Protein AF-A0A6B0V6X8-F1 (afdb_monomer)

Foldseek 3Di:
DVVVVVVVVVVVVVLVQPPPVSVVVVVVVVVVLVVVLVVLVVVLVCLVVVLVVLLVVVVVVDPDCPPLVVLLVVLLVVLVVLLCCCQVPVLLVLLCVQQVDDSVLLCVLLVVLLVVCLSSLDLSNSLVSLLVSLVVPPLFDSVLSVSLSVVLVQQAQPLLLSSLLSLLVSQCVSVVHDDDPVNSVLSNVLSVVLRRVLRDDVVSSLVSSVVSCVVSVHDPPVSVSSVNSCSVSSSSSSSSSSSVSSSVSSNVSSVCVVPPPPPPPVVDPPPDPDDPDDPPVSDDDPDDDDPPDDDDDDD

Secondary structure (DSSP, 8-state):
-HHHHHHHHHHHHHHHHSGGGGHHHHHHHHHHHHHHHHHHHHHHHHHHHHHHHHHHHHHTT-S-HHHHHHHHHHHHHHHHHHHHHIIIIIHHHHHHHHH-S-HHHHHHHHHHHHHHHHHHT-HHHHHHHHHHHHHT-TTS-HHHHHHHHHHHHHH--HHHHHHHHHHHHHHHHHTTPPP-HHHHHHHHHHHHHHHHH-TT-TTHHHHHHHHHHHHTT---TTHHHHHHHHHHHHHHHHHHHHHHHHHHHHHHHHHTTTS-------S--PPPTT----GGGG-PPPPPPPP---PPP--

Organism: Ixodes ricinus (NCBI:txid34613)

Radius of gyration: 24.3 Å; Cα contacts (8 Å, |Δi|>4): 248; chains: 1; bounding box: 66×51×78 Å

Structure (mmCIF, N/CA/C/O backbone):
data_AF-A0A6B0V6X8-F1
#
_entry.id   AF-A0A6B0V6X8-F1
#
loop_
_atom_site.group_PDB
_atom_site.id
_atom_site.type_symbol
_atom_site.label_atom_id
_atom_site.label_alt_id
_atom_site.label_comp_id
_atom_site.label_asym_id
_atom_site.label_entity_id
_atom_site.label_seq_id
_atom_site.pdbx_PDB_ins_code
_atom_site.Cartn_x
_atom_site.Cartn_y
_atom_site.Cartn_z
_atom_site.occupancy
_atom_site.B_iso_or_equiv
_atom_site.auth_seq_id
_atom_site.auth_comp_id
_atom_site.auth_asym_id
_atom_site.auth_atom_id
_atom_site.pdbx_PDB_model_num
ATOM 1 N N . MET A 1 1 ? 8.597 5.816 13.913 1.00 55.25 1 MET A N 1
ATOM 2 C CA . MET A 1 1 ? 7.122 5.921 13.991 1.00 55.25 1 MET A CA 1
ATOM 3 C C . MET A 1 1 ? 6.500 4.954 14.989 1.00 55.25 1 MET A C 1
ATOM 5 O O . MET A 1 1 ? 5.693 5.411 15.784 1.00 55.25 1 MET A O 1
ATOM 9 N N . LEU A 1 2 ? 6.897 3.673 15.030 1.00 60.38 2 LEU A N 1
ATOM 10 C CA . LEU A 1 2 ? 6.311 2.692 15.962 1.00 60.38 2 LEU A CA 1
ATOM 11 C C . LEU A 1 2 ? 6.359 3.132 17.439 1.00 60.38 2 LEU A C 1
ATOM 13 O O . LEU A 1 2 ? 5.355 3.025 18.126 1.00 60.38 2 LEU A O 1
ATOM 17 N N . GLY A 1 3 ? 7.479 3.708 17.895 1.00 70.94 3 GLY A N 1
ATOM 18 C CA . GLY A 1 3 ? 7.595 4.248 19.258 1.00 70.94 3 GLY A CA 1
ATOM 19 C C . GLY A 1 3 ? 6.663 5.431 19.553 1.00 70.94 3 GLY A C 1
ATOM 20 O 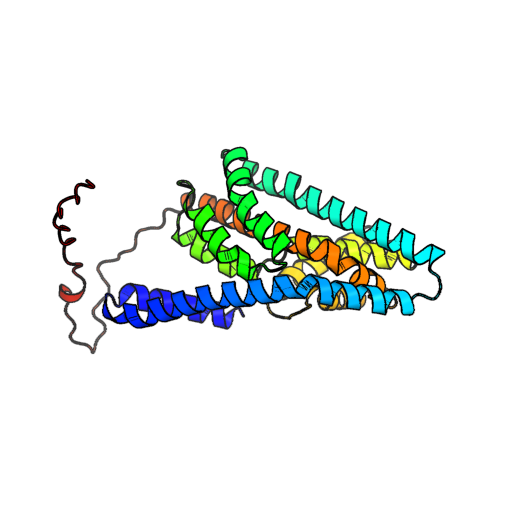O . GLY A 1 3 ? 6.184 5.577 20.669 1.00 70.94 3 GLY A O 1
ATOM 21 N N . ILE A 1 4 ? 6.368 6.260 18.547 1.00 75.81 4 ILE A N 1
ATOM 22 C CA . ILE A 1 4 ? 5.411 7.366 18.690 1.00 75.81 4 ILE A CA 1
ATOM 23 C C . ILE A 1 4 ? 3.997 6.788 18.784 1.00 75.81 4 ILE A C 1
ATOM 25 O O . ILE A 1 4 ? 3.250 7.174 19.669 1.00 75.81 4 ILE A O 1
ATOM 29 N N . LEU A 1 5 ? 3.666 5.812 17.933 1.00 71.50 5 LEU A N 1
ATOM 30 C CA . LEU A 1 5 ? 2.391 5.091 17.962 1.00 71.50 5 LEU A CA 1
ATOM 31 C C . LEU A 1 5 ? 2.114 4.442 19.321 1.00 71.50 5 LEU A C 1
ATOM 33 O O . LEU A 1 5 ? 1.036 4.636 19.873 1.00 71.50 5 LEU A O 1
ATOM 37 N N . SER A 1 6 ? 3.070 3.691 19.872 1.00 71.38 6 SER A N 1
ATOM 38 C CA . SER A 1 6 ? 2.882 3.024 21.163 1.00 71.38 6 SER A CA 1
ATOM 39 C C . SER A 1 6 ? 2.696 4.024 22.303 1.00 71.38 6 SER A C 1
ATOM 41 O O . SER A 1 6 ? 1.808 3.835 23.133 1.00 71.38 6 SER A O 1
ATOM 43 N N . VAL A 1 7 ? 3.443 5.132 22.303 1.00 84.88 7 VAL A N 1
ATOM 44 C CA . VAL A 1 7 ? 3.231 6.229 23.260 1.00 84.88 7 VAL A CA 1
ATOM 45 C C . VAL A 1 7 ? 1.869 6.901 23.053 1.00 84.88 7 VAL A C 1
ATOM 47 O O . VAL A 1 7 ? 1.174 7.161 24.029 1.00 84.88 7 VAL A O 1
ATOM 50 N N . SER A 1 8 ? 1.436 7.141 21.813 1.00 82.00 8 SER A N 1
ATOM 51 C CA . SER A 1 8 ? 0.123 7.730 21.516 1.00 82.00 8 SER A CA 1
ATOM 52 C C . SER A 1 8 ? -1.036 6.843 21.969 1.00 82.00 8 SER A C 1
ATOM 54 O O . SER A 1 8 ? -2.010 7.365 22.505 1.00 82.00 8 SER A O 1
ATOM 56 N N . ILE A 1 9 ? -0.932 5.520 21.807 1.00 80.69 9 ILE A N 1
ATOM 57 C CA . ILE A 1 9 ? -1.935 4.566 22.305 1.00 80.69 9 ILE A CA 1
ATOM 58 C C . ILE A 1 9 ? -1.967 4.584 23.835 1.00 80.69 9 ILE A C 1
ATOM 60 O O . ILE A 1 9 ? -3.047 4.652 24.415 1.00 80.69 9 ILE A O 1
ATOM 64 N N . LEU A 1 10 ? -0.799 4.582 24.489 1.00 86.88 10 LEU A N 1
ATOM 65 C CA . LEU A 1 10 ? -0.700 4.647 25.948 1.00 86.88 10 LEU A CA 1
ATOM 66 C C . LEU A 1 10 ? -1.323 5.941 26.493 1.00 86.88 10 LEU A C 1
ATOM 68 O O . LEU A 1 10 ? -2.151 5.897 27.397 1.00 86.88 10 LEU A O 1
ATOM 72 N N . ILE A 1 11 ? -0.968 7.089 25.910 1.00 87.56 11 ILE A N 1
ATOM 73 C CA . ILE A 1 11 ? -1.515 8.397 26.289 1.00 87.56 11 ILE A CA 1
ATOM 74 C C . ILE A 1 11 ? -3.023 8.444 26.028 1.00 87.56 11 ILE A C 1
ATOM 76 O O . ILE A 1 11 ? -3.771 8.896 26.889 1.00 87.56 11 ILE A O 1
ATOM 80 N N . GLY A 1 12 ? -3.484 7.949 24.876 1.00 84.25 12 GLY A N 1
ATOM 81 C CA . GLY A 1 12 ? -4.908 7.876 24.549 1.00 84.25 12 GLY A CA 1
ATOM 82 C C . GLY A 1 12 ? -5.695 7.026 25.549 1.00 84.25 12 GLY A C 1
ATOM 83 O O . GLY A 1 12 ? -6.758 7.445 26.000 1.00 84.25 12 GLY A O 1
ATOM 84 N N . ALA A 1 13 ? -5.145 5.878 25.957 1.00 84.06 13 ALA A N 1
ATOM 85 C CA . ALA A 1 13 ? -5.736 5.025 26.982 1.00 84.06 13 ALA A CA 1
ATOM 86 C C . ALA A 1 13 ? -5.804 5.741 28.339 1.00 84.06 13 ALA A C 1
ATOM 88 O O . ALA A 1 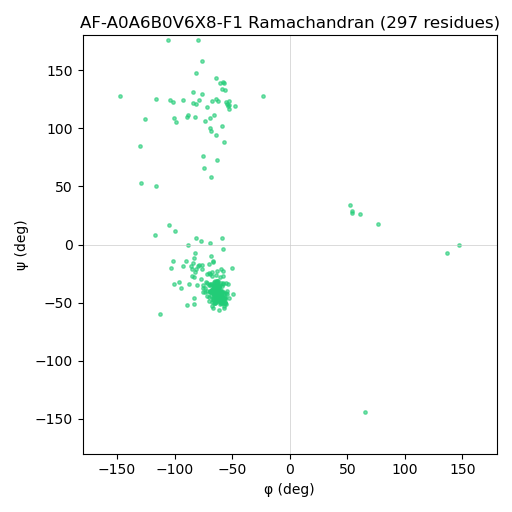13 ? -6.872 5.787 28.943 1.00 84.06 13 ALA A O 1
ATOM 89 N N . VAL A 1 14 ? -4.715 6.377 28.785 1.00 88.25 14 VAL A N 1
ATOM 90 C CA . VAL A 1 14 ? -4.693 7.134 30.050 1.00 88.25 14 VAL A CA 1
ATOM 91 C C . VAL A 1 14 ? -5.724 8.265 30.033 1.00 88.25 14 VAL A C 1
ATOM 93 O O . VAL A 1 14 ? -6.528 8.358 30.960 1.00 88.25 14 VAL A O 1
ATOM 96 N N . LEU A 1 15 ? -5.763 9.069 28.962 1.00 85.69 15 LEU A N 1
ATOM 97 C CA . LEU A 1 15 ? -6.710 10.181 28.809 1.00 85.69 15 LEU A CA 1
ATOM 98 C C . LEU A 1 15 ? -8.171 9.711 28.794 1.00 85.69 15 LEU A C 1
ATOM 100 O O . LEU A 1 15 ? -9.036 10.443 29.272 1.00 85.69 15 LEU A O 1
ATOM 104 N N . SER A 1 16 ? -8.446 8.505 28.281 1.00 79.31 16 SER A N 1
ATOM 105 C CA . SER A 1 16 ? -9.803 7.939 28.251 1.00 79.31 16 SER A CA 1
ATOM 106 C C . SER A 1 16 ? -10.351 7.601 29.641 1.00 79.31 16 SER A C 1
ATOM 108 O O . SER A 1 16 ? -11.560 7.660 29.847 1.00 79.31 16 SER A O 1
ATOM 110 N N . VAL A 1 17 ? -9.472 7.306 30.606 1.00 84.00 17 VAL A N 1
ATOM 111 C CA . VAL A 1 17 ? -9.853 6.944 31.983 1.00 84.00 17 VAL A CA 1
ATOM 112 C C . VAL A 1 17 ? -9.876 8.169 32.908 1.00 84.00 17 VAL A C 1
ATOM 114 O O . VAL A 1 17 ? -10.521 8.142 33.950 1.00 84.00 17 VAL A O 1
ATOM 117 N N . THR A 1 18 ? -9.229 9.282 32.533 1.00 81.88 18 THR A N 1
ATOM 118 C CA . THR A 1 18 ? -9.130 10.489 33.386 1.00 81.88 18 THR A CA 1
ATOM 119 C C . THR A 1 18 ? -10.407 11.349 33.427 1.00 81.88 18 THR A C 1
ATOM 121 O O . THR A 1 18 ? -10.427 12.396 34.073 1.00 81.88 18 THR A O 1
ATOM 124 N N . GLY A 1 19 ? -11.489 10.934 32.761 1.00 73.06 19 GLY A N 1
ATOM 125 C CA . GLY A 1 19 ? -12.783 11.619 32.814 1.00 73.06 19 GLY A CA 1
ATOM 126 C C . GLY A 1 19 ? -12.761 13.028 32.208 1.00 73.06 19 GLY A C 1
ATOM 127 O O . GLY A 1 19 ? -12.101 13.285 31.207 1.00 73.06 19 GLY A O 1
ATOM 128 N N . THR A 1 20 ? -13.510 13.969 32.788 1.00 77.25 20 THR A N 1
ATOM 129 C CA . THR A 1 20 ? -13.714 15.307 32.200 1.00 77.25 20 THR A CA 1
ATOM 130 C C . THR A 1 20 ? -12.482 16.211 32.228 1.00 77.25 20 THR A C 1
ATOM 132 O O . THR A 1 20 ? -12.444 17.193 31.485 1.00 77.25 20 THR A O 1
ATOM 135 N N . GLU A 1 21 ? -11.474 15.902 33.048 1.00 78.75 21 GLU A N 1
ATOM 136 C CA . GLU A 1 21 ? -10.261 16.721 33.170 1.00 78.75 21 GLU A CA 1
ATOM 137 C C . GLU A 1 21 ? -9.345 16.618 31.939 1.00 78.75 21 GLU A C 1
ATOM 139 O O . GLU A 1 21 ? -8.632 17.567 31.610 1.00 78.75 21 GLU A O 1
ATOM 144 N N . SER A 1 22 ? -9.408 15.511 31.191 1.00 81.88 22 SER A N 1
ATOM 145 C CA . SER A 1 22 ? -8.604 15.300 29.980 1.00 81.88 22 SER A CA 1
ATOM 146 C C . SER A 1 22 ? -9.193 15.950 28.719 1.00 81.88 22 SER A C 1
ATOM 148 O O . SER A 1 22 ? -8.515 16.015 27.689 1.00 81.88 22 SER A O 1
ATOM 150 N N . ASN A 1 23 ? -10.416 16.493 28.785 1.00 82.38 23 ASN A N 1
ATOM 151 C CA . ASN A 1 23 ? -11.141 17.022 27.622 1.00 82.38 23 ASN A CA 1
ATOM 152 C C . ASN A 1 23 ? -10.392 18.141 26.884 1.00 82.38 23 ASN A C 1
ATOM 154 O O . ASN A 1 23 ? -10.455 18.219 25.658 1.00 82.38 23 ASN A O 1
ATOM 158 N N . ALA A 1 24 ? -9.657 18.999 27.597 1.00 86.81 24 ALA A N 1
ATOM 159 C CA . ALA A 1 24 ? -8.878 20.066 26.967 1.00 86.81 24 ALA A CA 1
ATOM 160 C C . ALA A 1 24 ? -7.755 19.507 26.071 1.00 86.81 24 ALA A C 1
ATOM 162 O O . ALA A 1 24 ? -7.582 19.955 24.936 1.00 86.81 24 ALA A O 1
ATOM 163 N N . LEU A 1 25 ? -7.033 18.491 26.555 1.00 86.75 25 LEU A N 1
ATOM 164 C CA . LEU A 1 25 ? -5.982 17.804 25.797 1.00 86.75 25 LEU A CA 1
ATOM 165 C C . LEU A 1 25 ? -6.567 16.988 24.642 1.00 86.75 25 LEU A C 1
ATOM 167 O O . LEU A 1 25 ? -6.030 17.021 23.536 1.00 86.75 25 LEU A O 1
ATOM 171 N N . LEU A 1 26 ? -7.692 16.305 24.871 1.00 81.62 26 LEU A N 1
ATOM 172 C CA . LEU A 1 26 ? -8.393 15.553 23.833 1.00 81.62 26 LEU A CA 1
ATOM 173 C C . LEU A 1 26 ? -8.806 16.470 22.668 1.00 81.62 26 LEU A C 1
ATOM 175 O O . LEU A 1 26 ? -8.493 16.188 21.512 1.00 81.62 26 LEU A O 1
ATOM 179 N N . ASN A 1 27 ? -9.431 17.610 22.977 1.00 83.00 27 ASN A N 1
ATOM 180 C CA . ASN A 1 27 ? -9.859 18.594 21.981 1.00 83.00 27 ASN A CA 1
ATOM 181 C C . ASN A 1 27 ? -8.678 19.214 21.225 1.00 83.00 27 ASN A C 1
ATOM 183 O O . ASN A 1 27 ? -8.784 19.462 20.023 1.00 83.00 27 ASN A O 1
ATOM 187 N N . LEU A 1 28 ? -7.538 19.416 21.893 1.00 88.31 28 LEU A N 1
ATOM 188 C CA . LEU A 1 28 ? -6.309 19.854 21.236 1.00 88.31 28 LEU A CA 1
ATOM 189 C C . LEU A 1 28 ? -5.824 18.818 20.211 1.00 88.31 28 LEU A C 1
ATOM 191 O O . LEU A 1 28 ? -5.552 19.184 19.068 1.00 88.31 28 LEU A O 1
ATOM 195 N N . PHE A 1 29 ? -5.753 17.534 20.578 1.00 83.69 29 PHE A N 1
ATOM 196 C CA . PHE A 1 29 ? -5.336 16.478 19.649 1.00 83.69 29 PHE A CA 1
ATOM 197 C C . PHE A 1 29 ? -6.300 16.322 18.466 1.00 83.69 29 PHE A C 1
ATOM 199 O O . PHE A 1 29 ? -5.847 16.165 17.330 1.00 83.69 29 PHE A O 1
ATOM 206 N N . ILE A 1 30 ? -7.610 16.441 18.699 1.00 74.81 30 ILE A N 1
ATOM 207 C CA . ILE A 1 30 ? -8.623 16.450 17.632 1.00 74.81 30 ILE A CA 1
ATOM 208 C C . ILE A 1 30 ? -8.411 17.650 16.697 1.00 74.81 30 ILE A C 1
ATOM 210 O O . ILE A 1 30 ? -8.371 17.488 15.476 1.00 74.81 30 ILE A O 1
ATOM 214 N N . GLY A 1 31 ? -8.207 18.849 17.250 1.00 72.94 31 GLY A N 1
ATOM 215 C CA . GLY A 1 31 ? -7.919 20.051 16.466 1.00 72.94 31 GLY A CA 1
ATOM 216 C C . GLY A 1 31 ? -6.644 19.918 15.629 1.00 72.94 31 GLY A C 1
ATOM 217 O O . GLY A 1 31 ? -6.631 20.288 14.454 1.00 72.94 31 GLY A O 1
ATOM 218 N N . LEU A 1 32 ? -5.592 19.322 16.197 1.00 73.75 32 LEU A N 1
ATOM 219 C CA . LEU A 1 32 ? -4.327 19.074 15.506 1.00 73.75 32 LEU A CA 1
ATOM 220 C C . LEU A 1 32 ? -4.488 18.060 14.361 1.00 73.75 32 LEU A C 1
ATOM 222 O O . LEU A 1 32 ? -3.942 18.264 13.275 1.00 73.75 32 LEU A O 1
ATOM 226 N N . SER A 1 33 ? -5.284 17.007 14.574 1.00 63.59 33 SER A N 1
ATOM 227 C CA . SER A 1 33 ? -5.658 16.046 13.530 1.00 63.59 33 SER A CA 1
ATOM 228 C C . SER A 1 33 ? -6.364 16.748 12.364 1.00 63.59 33 SER A C 1
ATOM 230 O O . SER A 1 33 ? -5.921 16.645 11.217 1.00 63.59 33 SER A O 1
ATOM 232 N N . ASN A 1 34 ? -7.373 17.577 12.649 1.00 62.94 34 ASN A N 1
ATOM 233 C CA . ASN A 1 34 ? -8.098 18.341 11.628 1.00 62.94 34 ASN A CA 1
ATOM 234 C C . ASN A 1 34 ? -7.192 19.332 10.873 1.00 62.94 34 ASN A C 1
ATOM 236 O O . ASN A 1 34 ? -7.280 19.469 9.646 1.00 62.94 34 ASN A O 1
ATOM 240 N N . ALA A 1 35 ? -6.270 19.992 11.578 1.00 70.56 35 ALA A N 1
ATOM 241 C CA . ALA A 1 35 ? -5.273 20.861 10.960 1.00 70.56 35 ALA A CA 1
ATOM 242 C C . ALA A 1 35 ? -4.341 20.074 10.021 1.00 70.56 35 ALA A C 1
ATOM 244 O O . ALA A 1 35 ? -4.076 20.517 8.903 1.00 70.56 35 ALA A O 1
ATOM 245 N N . SER A 1 36 ? -3.897 18.879 10.425 1.00 56.25 36 SER A N 1
ATOM 246 C CA . SER A 1 36 ? -3.034 18.019 9.604 1.00 56.25 36 SER A CA 1
ATOM 247 C C . SER A 1 36 ? -3.711 17.566 8.299 1.00 56.25 36 SER A C 1
ATOM 249 O O . SER A 1 36 ? -3.085 17.573 7.232 1.00 56.25 36 SER A O 1
ATOM 251 N N . VAL A 1 37 ? -5.017 17.268 8.348 1.00 54.97 37 VAL A N 1
ATOM 252 C CA . VAL A 1 37 ? -5.836 16.966 7.163 1.00 54.97 37 VAL A CA 1
ATOM 253 C C . VAL A 1 37 ? -5.886 18.179 6.231 1.00 54.97 37 VAL A C 1
ATOM 255 O O . VAL A 1 37 ? -5.677 18.043 5.024 1.00 54.97 37 VAL A O 1
ATOM 258 N N . THR A 1 38 ? -6.073 19.377 6.786 1.00 64.25 38 THR A N 1
ATOM 259 C CA . THR A 1 38 ? -6.126 20.634 6.021 1.00 64.25 38 THR A CA 1
ATOM 260 C C . THR A 1 38 ? -4.797 20.947 5.324 1.00 64.25 38 THR A C 1
ATOM 262 O O . THR A 1 38 ? -4.778 21.241 4.128 1.00 64.25 38 THR A O 1
ATOM 265 N N . VAL A 1 39 ? -3.666 20.818 6.028 1.00 63.81 39 VAL A N 1
ATOM 266 C CA . VAL A 1 39 ? -2.324 20.999 5.438 1.00 63.81 39 VAL A CA 1
ATOM 267 C C . VAL A 1 39 ? -2.097 20.019 4.290 1.00 63.81 39 VAL A C 1
ATOM 269 O O . VAL A 1 39 ? -1.558 20.378 3.244 1.00 63.81 39 VAL A O 1
ATOM 272 N N . SER A 1 40 ? -2.555 18.783 4.440 1.00 49.56 40 SER A N 1
ATOM 273 C CA . SER A 1 40 ? -2.395 17.784 3.391 1.00 49.56 40 SER A CA 1
ATOM 274 C C . SER A 1 40 ? -3.252 18.073 2.152 1.00 49.56 40 SER A C 1
ATOM 276 O O . SER A 1 40 ? -2.805 17.826 1.032 1.00 49.56 40 SER A O 1
ATOM 278 N N . HIS A 1 41 ? -4.448 18.649 2.321 1.00 55.78 41 HIS A N 1
ATOM 279 C CA . HIS A 1 41 ? -5.246 19.163 1.201 1.00 55.78 41 HIS A CA 1
ATOM 280 C C . HIS A 1 41 ? -4.518 20.274 0.437 1.00 55.78 41 HIS A C 1
ATOM 282 O O . HIS A 1 41 ? -4.575 20.306 -0.794 1.00 55.78 41 HIS A O 1
ATOM 288 N N . LEU A 1 42 ? -3.796 21.147 1.145 1.00 66.00 42 LEU A N 1
ATOM 289 C CA . LEU A 1 42 ? -2.982 22.190 0.525 1.00 66.00 42 LEU A CA 1
ATOM 290 C C . LEU A 1 42 ? -1.842 21.584 -0.309 1.00 66.00 42 LEU A C 1
ATOM 292 O O . LEU A 1 42 ? -1.656 21.958 -1.463 1.00 66.00 42 LEU A O 1
ATOM 296 N N . ILE A 1 43 ? -1.125 20.592 0.229 1.00 58.75 43 ILE A N 1
ATOM 297 C CA . ILE A 1 43 ? -0.060 19.882 -0.502 1.00 58.75 43 ILE A CA 1
ATOM 298 C C . ILE A 1 43 ? -0.621 19.188 -1.752 1.00 58.75 43 ILE A C 1
ATOM 300 O O . ILE A 1 43 ? -0.016 19.260 -2.823 1.00 58.75 43 ILE A O 1
ATOM 304 N N . ALA A 1 44 ? -1.798 18.562 -1.649 1.00 52.78 44 ALA A N 1
ATOM 305 C CA . ALA A 1 44 ? -2.458 17.922 -2.785 1.00 52.78 44 ALA A CA 1
ATOM 306 C C . ALA A 1 44 ? -2.778 18.920 -3.915 1.00 52.78 44 ALA A C 1
ATOM 308 O O . ALA A 1 44 ? -2.645 18.568 -5.086 1.00 52.78 44 ALA A O 1
ATOM 309 N N . TRP A 1 45 ? -3.113 20.171 -3.581 1.00 64.25 45 TRP A N 1
ATOM 310 C CA . TRP A 1 45 ? -3.307 21.254 -4.553 1.00 64.25 45 TRP A CA 1
ATOM 311 C C . TRP A 1 45 ? -2.022 21.641 -5.299 1.00 64.25 45 TRP A C 1
ATOM 313 O O . TRP A 1 45 ? -2.076 21.950 -6.488 1.00 64.25 45 TRP A O 1
ATOM 323 N N . TYR A 1 46 ? -0.861 21.580 -4.639 1.00 66.25 46 TYR A N 1
ATOM 324 C CA . TYR A 1 46 ? 0.445 21.859 -5.255 1.00 66.25 46 TYR A CA 1
ATOM 325 C C . TYR A 1 46 ? 1.054 20.653 -5.995 1.00 66.25 46 TYR A C 1
ATOM 327 O O . TYR A 1 46 ? 1.949 20.824 -6.827 1.00 66.25 46 TYR A O 1
ATOM 335 N N . SER A 1 47 ? 0.555 19.438 -5.744 1.00 54.34 47 SER A N 1
ATOM 336 C CA . SER A 1 47 ? 1.029 18.185 -6.355 1.00 54.34 47 SER A CA 1
ATOM 337 C C . SER A 1 47 ? 1.165 18.225 -7.891 1.00 54.34 47 SER A C 1
ATOM 339 O O . SER A 1 47 ? 2.199 17.768 -8.384 1.00 54.34 47 SER A O 1
ATOM 341 N N . PRO A 1 48 ? 0.224 18.797 -8.675 1.00 57.75 48 PRO A N 1
ATOM 342 C CA . PRO A 1 48 ? 0.328 18.823 -10.137 1.00 57.75 48 PRO A CA 1
ATOM 343 C C . PRO A 1 48 ? 1.564 19.575 -10.643 1.00 57.75 48 PRO A C 1
ATOM 345 O O . PRO A 1 48 ? 2.194 19.143 -11.606 1.00 57.75 48 PRO A O 1
ATOM 348 N N . VAL A 1 49 ? 1.951 20.662 -9.966 1.00 70.12 49 VAL A N 1
ATOM 349 C CA . VAL A 1 49 ? 3.143 21.452 -10.310 1.00 70.12 49 VAL A CA 1
ATOM 350 C C . VAL A 1 49 ? 4.411 20.648 -10.023 1.00 70.12 49 VAL A C 1
ATOM 352 O O . VAL A 1 49 ? 5.306 20.584 -10.864 1.00 70.12 49 VAL A O 1
ATOM 355 N N . GLY A 1 50 ? 4.467 19.972 -8.871 1.00 60.31 50 GLY A N 1
ATOM 356 C CA . GLY A 1 50 ? 5.584 19.091 -8.523 1.00 60.31 50 GLY A CA 1
ATOM 357 C C . GLY A 1 50 ? 5.758 17.945 -9.523 1.00 60.31 50 GLY A C 1
ATOM 358 O O . GLY A 1 50 ? 6.869 17.698 -9.987 1.00 60.31 50 GLY A O 1
ATOM 359 N N . ILE A 1 51 ? 4.656 17.298 -9.919 1.00 55.16 51 ILE A N 1
ATOM 360 C CA . ILE A 1 51 ? 4.660 16.219 -10.919 1.00 55.16 51 ILE A CA 1
ATOM 361 C C . ILE A 1 51 ? 5.114 16.748 -12.285 1.00 55.16 51 ILE A C 1
ATOM 363 O O . ILE A 1 51 ? 5.933 16.106 -12.939 1.00 55.16 51 ILE A O 1
ATOM 367 N N . PHE A 1 52 ? 4.645 17.928 -12.701 1.00 63.28 52 PHE A N 1
ATOM 368 C CA . PHE A 1 52 ? 5.041 18.545 -13.968 1.00 63.28 52 PHE A CA 1
ATOM 369 C C . PHE A 1 52 ? 6.558 18.764 -14.057 1.00 63.28 52 PHE A C 1
ATOM 371 O O . PHE A 1 52 ? 7.187 18.325 -15.021 1.00 63.28 52 PHE A O 1
ATOM 378 N N . PHE A 1 53 ? 7.168 19.374 -13.035 1.00 71.00 53 PHE A N 1
ATOM 379 C CA . PHE A 1 53 ? 8.620 19.576 -13.000 1.00 71.00 53 PHE A CA 1
ATOM 380 C C . PHE A 1 53 ? 9.396 18.260 -12.910 1.00 71.00 53 PHE A C 1
ATOM 382 O O . PHE A 1 53 ? 10.461 18.137 -13.523 1.00 71.00 53 PHE A O 1
ATOM 389 N N . LEU A 1 54 ? 8.868 17.262 -12.196 1.00 56.50 54 LEU A N 1
ATOM 390 C CA . LEU A 1 54 ? 9.493 15.946 -12.104 1.00 56.50 54 LEU A CA 1
ATOM 391 C C . LEU A 1 54 ? 9.545 15.257 -13.473 1.00 56.50 54 LEU A C 1
ATOM 393 O O . LEU A 1 54 ? 10.602 14.769 -13.866 1.00 56.50 54 LEU A O 1
ATOM 397 N N . VAL A 1 55 ? 8.437 15.274 -14.221 1.00 54.84 55 VAL A N 1
ATOM 398 C CA . VAL A 1 55 ? 8.362 14.722 -15.581 1.00 54.84 55 VAL A CA 1
ATOM 399 C C . VAL A 1 55 ? 9.285 15.501 -16.520 1.00 54.84 55 VAL A C 1
ATOM 401 O O . VAL A 1 55 ? 10.124 14.891 -17.179 1.00 54.84 55 VAL A O 1
ATOM 404 N N . ALA A 1 56 ? 9.212 16.837 -16.518 1.00 63.06 56 ALA A N 1
ATOM 405 C CA . ALA A 1 56 ? 10.026 17.698 -17.379 1.00 63.06 56 ALA A CA 1
ATOM 406 C C . ALA A 1 56 ? 11.540 17.498 -17.176 1.00 63.06 56 ALA A C 1
ATOM 408 O O . ALA A 1 56 ? 12.292 17.425 -18.146 1.00 63.06 56 ALA A O 1
ATOM 409 N N . THR A 1 57 ? 11.989 17.344 -15.927 1.00 58.72 57 THR A N 1
ATOM 410 C CA . THR A 1 57 ? 13.407 17.100 -15.595 1.00 58.72 57 THR A CA 1
ATOM 411 C C . THR A 1 57 ? 13.889 15.730 -16.077 1.00 58.72 57 THR A C 1
ATOM 413 O O . THR A 1 57 ? 15.083 15.524 -16.279 1.00 58.72 57 THR A O 1
ATOM 416 N N . ARG A 1 58 ? 12.985 14.764 -16.267 1.00 53.50 58 ARG A N 1
ATOM 417 C CA . ARG A 1 58 ? 13.349 13.439 -16.781 1.00 53.50 58 ARG A CA 1
ATOM 418 C C . ARG A 1 58 ? 13.353 13.388 -18.297 1.00 53.50 58 ARG A C 1
ATOM 420 O O . ARG A 1 58 ? 14.241 12.746 -18.850 1.00 53.50 58 ARG A O 1
ATOM 427 N N . THR A 1 59 ? 12.475 14.129 -18.973 1.00 58.47 59 THR A N 1
ATOM 428 C CA . THR A 1 59 ? 12.492 14.238 -20.441 1.00 58.47 59 THR A CA 1
ATOM 429 C C . THR A 1 59 ? 13.831 14.765 -20.970 1.00 58.47 59 THR A C 1
ATOM 431 O O . THR A 1 59 ? 14.230 14.411 -22.073 1.00 58.47 59 THR A O 1
ATOM 434 N N . THR A 1 60 ? 14.563 15.555 -20.177 1.00 63.00 60 THR A N 1
ATOM 435 C CA . THR A 1 60 ? 15.881 16.099 -20.550 1.00 63.00 60 THR A CA 1
ATOM 436 C C . THR A 1 60 ? 17.058 15.145 -20.304 1.00 63.00 60 THR A C 1
ATOM 438 O O . THR A 1 60 ? 18.155 15.408 -20.791 1.00 63.00 60 THR A O 1
ATOM 441 N N . GLN A 1 61 ? 16.864 14.037 -19.574 1.00 57.66 61 GLN A N 1
ATOM 442 C CA . GLN A 1 61 ? 17.936 13.099 -19.200 1.00 57.66 61 GLN A CA 1
ATOM 443 C C . GLN A 1 61 ? 17.983 11.822 -20.054 1.00 57.66 61 GLN A C 1
ATOM 445 O O . GLN A 1 61 ? 18.982 11.101 -20.020 1.00 57.66 61 GLN A O 1
ATOM 450 N N . VAL A 1 62 ? 16.935 11.520 -20.827 1.00 56.38 62 VAL A N 1
ATOM 451 C CA . VAL A 1 62 ? 16.868 10.292 -21.632 1.00 56.38 62 VAL A CA 1
ATOM 452 C C . VAL A 1 62 ? 17.482 10.533 -23.014 1.00 56.38 62 VAL A C 1
ATOM 454 O O . VAL A 1 62 ? 16.909 11.235 -23.840 1.00 56.38 62 VAL A O 1
ATOM 457 N N . ARG A 1 63 ? 18.652 9.931 -23.264 1.00 56.28 63 ARG A N 1
ATOM 458 C CA . ARG A 1 63 ? 19.404 10.041 -24.531 1.00 56.28 63 ARG A CA 1
ATOM 459 C C . ARG A 1 63 ? 18.834 9.198 -25.685 1.00 56.28 63 ARG A C 1
ATOM 461 O O . ARG A 1 63 ? 19.080 9.549 -26.829 1.00 56.28 63 ARG A O 1
ATOM 468 N N . ASP A 1 64 ? 18.038 8.164 -25.387 1.00 62.91 64 ASP A N 1
ATOM 469 C CA . ASP A 1 64 ? 17.397 7.270 -26.370 1.00 62.91 64 ASP A CA 1
ATOM 470 C C . ASP A 1 64 ? 15.894 7.111 -26.092 1.00 62.91 64 ASP A C 1
ATOM 472 O O . ASP A 1 64 ? 15.433 6.170 -25.438 1.00 62.91 64 ASP A O 1
ATOM 476 N N . THR A 1 65 ? 15.091 8.050 -26.591 1.00 62.44 65 THR A N 1
ATOM 477 C CA . THR A 1 65 ? 13.641 8.101 -26.338 1.00 62.44 65 THR A CA 1
ATOM 478 C C . THR A 1 65 ? 12.887 6.890 -26.914 1.00 62.44 65 THR A C 1
ATOM 480 O O . THR A 1 65 ? 11.853 6.499 -26.375 1.00 62.44 65 THR A O 1
ATOM 483 N N . GLY A 1 66 ? 13.416 6.254 -27.969 1.00 69.88 66 GLY A N 1
ATOM 484 C CA . GLY A 1 66 ? 12.738 5.183 -28.712 1.00 69.88 66 GLY A CA 1
ATOM 485 C C . GLY A 1 66 ? 12.612 3.839 -27.980 1.00 69.88 66 GLY A C 1
ATOM 486 O O . GLY A 1 66 ? 11.609 3.155 -28.152 1.00 69.88 66 GLY A O 1
ATOM 487 N N . ARG A 1 67 ? 13.586 3.463 -27.138 1.00 75.25 67 ARG A N 1
ATOM 488 C CA . ARG A 1 67 ? 13.557 2.200 -26.363 1.00 75.25 67 ARG A CA 1
ATOM 489 C C . ARG A 1 67 ? 13.034 2.394 -24.941 1.00 75.25 67 ARG A C 1
ATOM 491 O O . ARG A 1 67 ? 12.404 1.503 -24.379 1.00 75.25 67 ARG A O 1
ATOM 498 N N . VAL A 1 68 ? 13.294 3.559 -24.358 1.00 77.00 68 VAL A N 1
ATOM 499 C CA . VAL A 1 68 ? 12.982 3.832 -22.952 1.00 77.00 68 VAL A CA 1
ATOM 500 C C . VAL A 1 68 ? 11.488 4.061 -22.737 1.00 77.00 68 VAL A C 1
ATOM 502 O O . VAL A 1 68 ? 10.925 3.559 -21.767 1.00 77.00 68 VAL A O 1
ATOM 505 N N . PHE A 1 69 ? 10.826 4.776 -23.647 1.00 79.38 69 PHE A N 1
ATOM 506 C CA . PHE A 1 69 ? 9.408 5.093 -23.495 1.00 79.38 69 PHE A CA 1
ATOM 507 C C . PHE A 1 69 ? 8.499 3.844 -23.512 1.00 79.38 69 PHE A C 1
ATOM 509 O O . PHE A 1 69 ? 7.694 3.707 -22.588 1.00 79.38 69 PHE A O 1
ATOM 516 N N . PRO A 1 70 ? 8.653 2.884 -24.452 1.00 83.94 70 PRO A N 1
ATOM 517 C CA . PRO A 1 70 ? 7.898 1.630 -24.411 1.00 83.94 70 PRO A CA 1
ATOM 518 C C . PRO A 1 70 ? 8.134 0.819 -23.132 1.00 83.94 70 PRO A C 1
ATOM 520 O O . PRO A 1 70 ? 7.177 0.322 -22.549 1.00 83.94 70 PRO A O 1
ATOM 523 N N . ALA A 1 71 ? 9.380 0.743 -22.653 1.00 83.88 71 ALA A N 1
ATOM 524 C CA . ALA A 1 71 ? 9.717 -0.003 -21.441 1.00 83.88 71 ALA A CA 1
ATOM 525 C C . ALA A 1 71 ? 9.066 0.595 -20.182 1.00 83.88 71 ALA A C 1
ATOM 527 O O . ALA A 1 71 ? 8.560 -0.133 -19.330 1.00 83.88 71 ALA A O 1
ATOM 528 N N . ILE A 1 72 ? 9.029 1.928 -20.070 1.00 84.06 72 ILE A N 1
ATOM 529 C CA . ILE A 1 72 ? 8.334 2.608 -18.967 1.00 84.06 72 ILE A CA 1
ATOM 530 C C . ILE A 1 72 ? 6.833 2.307 -19.015 1.00 84.06 72 ILE A C 1
ATOM 532 O O . ILE A 1 72 ? 6.236 2.029 -17.977 1.00 84.06 72 ILE A O 1
ATOM 536 N N . LEU A 1 73 ? 6.221 2.344 -20.202 1.00 86.31 73 LEU A N 1
ATOM 537 C CA . LEU A 1 73 ? 4.804 2.015 -20.353 1.00 86.31 73 LEU A CA 1
ATOM 538 C C . LEU A 1 73 ? 4.518 0.563 -19.969 1.00 86.31 73 LEU A C 1
ATOM 540 O O . LEU A 1 73 ? 3.587 0.319 -19.206 1.00 86.31 73 LEU A O 1
ATOM 544 N N . GLU A 1 74 ? 5.328 -0.384 -20.442 1.00 88.69 74 GLU A N 1
ATOM 545 C CA . GLU A 1 74 ? 5.217 -1.802 -20.085 1.00 88.69 74 GLU A CA 1
ATOM 546 C C . GLU A 1 74 ? 5.287 -2.005 -18.565 1.00 88.69 74 GLU A C 1
ATOM 548 O O . GLU A 1 74 ? 4.434 -2.685 -17.989 1.00 88.69 74 GLU A O 1
ATOM 553 N N . TYR A 1 75 ? 6.239 -1.344 -17.898 1.00 90.56 75 TYR A N 1
ATOM 554 C CA . TYR A 1 75 ? 6.337 -1.355 -16.441 1.00 90.56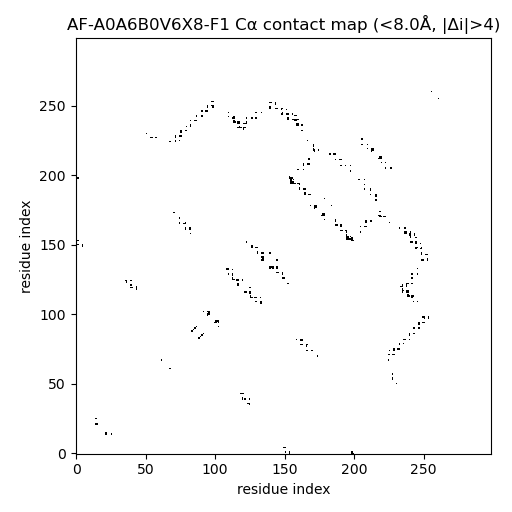 75 TYR A CA 1
ATOM 555 C C . TYR A 1 75 ? 5.079 -0.788 -15.771 1.00 90.56 75 TYR A C 1
ATOM 557 O O . TYR A 1 75 ? 4.518 -1.433 -14.885 1.00 90.56 75 TYR A O 1
ATOM 565 N N . VAL A 1 76 ? 4.600 0.385 -16.200 1.00 90.12 76 VAL A N 1
ATOM 566 C CA . VAL A 1 76 ? 3.404 1.027 -15.627 1.00 90.12 76 VAL A CA 1
ATOM 567 C C . VAL A 1 76 ? 2.177 0.133 -15.775 1.00 90.12 76 VAL A C 1
ATOM 569 O O . VAL A 1 76 ? 1.468 -0.089 -14.793 1.00 90.12 76 VAL A O 1
ATOM 572 N N . PHE A 1 77 ? 1.933 -0.412 -16.967 1.00 91.94 77 PHE A N 1
ATOM 573 C CA . PHE A 1 77 ? 0.796 -1.298 -17.207 1.00 91.94 77 PHE A CA 1
ATOM 574 C C . PHE A 1 77 ? 0.883 -2.571 -16.369 1.00 91.94 77 PHE A C 1
ATOM 576 O O . PHE A 1 77 ? -0.107 -2.950 -15.746 1.00 91.94 77 PHE A O 1
ATOM 583 N N . THR A 1 78 ? 2.060 -3.192 -16.294 1.00 94.31 78 THR A N 1
ATOM 584 C CA . THR A 1 78 ? 2.263 -4.416 -15.509 1.00 94.31 78 THR A CA 1
ATOM 585 C C . THR A 1 78 ? 2.077 -4.157 -14.015 1.00 94.31 78 THR A C 1
ATOM 587 O O . THR A 1 78 ? 1.355 -4.890 -13.343 1.00 94.31 78 THR A O 1
ATOM 590 N N . ALA A 1 79 ? 2.662 -3.081 -13.483 1.00 93.75 79 ALA A N 1
ATOM 591 C CA . ALA A 1 79 ? 2.534 -2.720 -12.075 1.00 93.75 79 ALA A CA 1
ATOM 592 C C . ALA A 1 79 ? 1.082 -2.392 -11.695 1.00 93.75 79 ALA A C 1
ATOM 594 O O . ALA A 1 79 ? 0.596 -2.856 -10.662 1.00 93.75 79 ALA A O 1
ATOM 595 N N . LEU A 1 80 ? 0.368 -1.640 -12.541 1.00 93.19 80 LEU A N 1
ATOM 596 C CA . LEU A 1 80 ? -1.051 -1.347 -12.337 1.00 93.19 80 LEU A CA 1
ATOM 597 C C . LEU A 1 80 ? -1.910 -2.608 -12.438 1.00 93.19 80 LEU A C 1
ATOM 599 O O . LEU A 1 80 ? -2.782 -2.801 -11.596 1.00 93.19 80 LEU A O 1
ATOM 603 N N . ALA A 1 81 ? -1.657 -3.488 -13.408 1.00 94.88 81 ALA A N 1
ATOM 604 C CA . ALA A 1 81 ? -2.379 -4.749 -13.543 1.00 94.88 81 ALA A CA 1
ATOM 605 C C . ALA A 1 81 ? -2.193 -5.642 -12.306 1.00 94.88 81 ALA A C 1
ATOM 607 O O . ALA A 1 81 ? -3.178 -6.138 -11.761 1.00 94.88 81 ALA A O 1
ATOM 608 N N . CYS A 1 82 ? -0.962 -5.784 -11.806 1.00 95.94 82 CYS A N 1
ATOM 609 C CA . CYS A 1 82 ? -0.678 -6.529 -10.579 1.00 95.94 82 CYS A CA 1
ATOM 610 C C . CYS A 1 82 ? -1.355 -5.904 -9.352 1.00 95.94 82 CYS A C 1
ATOM 612 O O . CYS A 1 82 ? -1.953 -6.624 -8.554 1.00 95.94 82 CYS A O 1
ATOM 614 N N . LEU A 1 83 ? -1.317 -4.574 -9.209 1.00 94.12 83 LEU A N 1
ATOM 615 C CA . LEU A 1 83 ? -2.014 -3.866 -8.129 1.00 94.12 83 LEU A CA 1
ATOM 616 C C . LEU A 1 83 ? -3.532 -4.048 -8.198 1.00 94.12 83 LEU A C 1
ATOM 618 O O . LEU A 1 83 ? -4.166 -4.251 -7.165 1.00 94.12 83 LEU A O 1
ATOM 622 N N . LEU A 1 84 ? -4.118 -3.983 -9.394 1.00 93.19 84 LEU A N 1
ATOM 623 C CA . LEU A 1 84 ? -5.550 -4.189 -9.597 1.00 93.19 84 LEU A CA 1
ATOM 624 C C . LEU A 1 84 ? -5.945 -5.639 -9.329 1.00 93.19 84 LEU A C 1
ATOM 626 O O . LEU A 1 84 ? -6.960 -5.868 -8.685 1.00 93.19 84 LEU A O 1
ATOM 630 N N . LEU A 1 85 ? -5.145 -6.618 -9.750 1.00 95.81 85 LEU A N 1
ATOM 631 C CA . LEU A 1 85 ? -5.397 -8.027 -9.451 1.00 95.81 85 LEU A CA 1
ATOM 632 C C . LEU A 1 85 ? -5.306 -8.285 -7.941 1.00 95.81 85 LEU A C 1
ATOM 634 O O . LEU A 1 85 ? -6.196 -8.901 -7.356 1.00 95.81 85 LEU A O 1
ATOM 638 N N . TYR A 1 86 ? -4.285 -7.741 -7.282 1.00 95.44 86 TYR A N 1
ATOM 639 C CA . TYR A 1 86 ? -4.153 -7.802 -5.830 1.00 95.44 86 TYR A CA 1
ATOM 640 C C . TYR A 1 86 ? -5.347 -7.138 -5.115 1.00 95.44 86 TYR A C 1
ATOM 642 O O . TYR A 1 86 ? -5.965 -7.731 -4.231 1.00 95.44 86 TYR A O 1
ATOM 650 N N . GLY A 1 87 ? -5.718 -5.928 -5.536 1.00 92.31 87 GLY A N 1
ATOM 651 C CA . GLY A 1 87 ? -6.767 -5.124 -4.913 1.00 92.31 87 GLY A CA 1
ATOM 652 C C . GLY A 1 87 ? -8.198 -5.576 -5.203 1.00 92.31 87 GLY A C 1
ATOM 653 O O . GLY A 1 87 ? -9.048 -5.460 -4.332 1.00 92.31 87 GLY A O 1
ATOM 654 N N . LEU A 1 88 ? -8.493 -6.083 -6.399 1.00 92.94 88 LEU A N 1
ATOM 655 C CA . LEU A 1 88 ? -9.856 -6.421 -6.835 1.00 92.94 88 LEU A CA 1
ATOM 656 C C . LEU A 1 88 ? -10.152 -7.919 -6.805 1.00 92.94 88 LEU A C 1
ATOM 658 O O . LEU A 1 88 ? -11.320 -8.302 -6.779 1.00 92.94 88 LEU A O 1
ATOM 662 N N . VAL A 1 89 ? -9.122 -8.766 -6.809 1.00 94.38 89 VAL A N 1
ATOM 663 C CA . VAL A 1 89 ? -9.291 -10.223 -6.799 1.00 94.38 89 VAL A CA 1
ATOM 664 C C . VAL A 1 89 ? -8.793 -10.798 -5.484 1.00 94.38 89 VAL A C 1
ATOM 666 O O . VAL A 1 89 ? -9.582 -11.379 -4.744 1.00 94.38 89 VAL A O 1
ATOM 669 N N . PHE A 1 90 ? -7.516 -10.600 -5.153 1.00 95.31 90 PHE A N 1
ATOM 670 C CA . PHE A 1 90 ? -6.909 -11.260 -3.997 1.00 95.31 90 PHE A CA 1
ATOM 671 C C . PHE A 1 90 ? -7.484 -10.768 -2.660 1.00 95.31 90 PHE A C 1
ATOM 673 O O . PHE A 1 90 ? -7.967 -11.576 -1.870 1.00 95.31 90 PHE A O 1
ATOM 680 N N . LEU A 1 91 ? -7.494 -9.454 -2.416 1.00 94.56 91 LEU A N 1
ATOM 681 C CA . LEU A 1 91 ? -8.015 -8.882 -1.169 1.00 94.56 91 LEU A CA 1
ATOM 682 C C . LEU A 1 91 ? -9.520 -9.147 -0.955 1.00 94.56 91 LEU A C 1
ATOM 684 O O . LEU A 1 91 ? -9.894 -9.574 0.140 1.00 94.56 91 LEU A O 1
ATOM 688 N N . PRO A 1 92 ? -10.399 -8.982 -1.964 1.00 93.88 92 PRO A N 1
ATOM 689 C CA . PRO A 1 92 ? -11.813 -9.324 -1.835 1.00 93.88 92 PRO A CA 1
ATOM 690 C C . PRO A 1 92 ? -12.050 -10.819 -1.615 1.00 93.88 92 PRO A C 1
ATOM 692 O O . PRO A 1 92 ? -12.913 -11.186 -0.817 1.00 93.88 92 PRO A O 1
ATOM 695 N N . ALA A 1 93 ? -11.273 -11.684 -2.279 1.00 93.81 93 ALA A N 1
ATOM 696 C CA . ALA A 1 93 ? -11.338 -13.127 -2.067 1.00 93.81 93 ALA A CA 1
ATOM 697 C C . ALA A 1 93 ? -10.906 -13.506 -0.646 1.00 93.81 93 ALA A C 1
ATOM 699 O O . ALA A 1 93 ? -11.592 -14.295 0.000 1.00 93.81 93 ALA A O 1
ATOM 700 N N . LEU A 1 94 ? -9.828 -12.906 -0.129 1.00 94.56 94 LEU A N 1
ATOM 701 C CA . LEU A 1 94 ? -9.368 -13.111 1.245 1.00 94.56 94 LEU A CA 1
ATOM 702 C C . LEU A 1 94 ? -10.434 -12.675 2.259 1.00 94.56 94 LEU A C 1
ATOM 704 O O . LEU A 1 94 ? -10.777 -13.439 3.161 1.00 94.56 94 LEU A O 1
ATOM 708 N N . TYR A 1 95 ? -11.008 -11.482 2.074 1.00 94.25 95 TYR A N 1
ATOM 709 C CA . TYR A 1 95 ? -12.103 -10.989 2.907 1.00 94.25 95 TYR A CA 1
ATOM 710 C C . TYR A 1 95 ? -13.287 -11.964 2.907 1.00 94.25 95 TYR A C 1
ATOM 712 O O . TYR A 1 95 ? -13.778 -12.340 3.972 1.00 94.25 95 TYR A O 1
ATOM 720 N N . ALA A 1 96 ? -13.731 -12.404 1.726 1.00 92.94 96 ALA A N 1
ATOM 721 C CA . ALA A 1 96 ? -14.864 -13.314 1.591 1.00 92.94 96 ALA A CA 1
ATOM 722 C C . ALA A 1 96 ? -14.578 -14.697 2.199 1.00 92.94 96 ALA A C 1
ATOM 724 O O . ALA A 1 96 ? -15.449 -15.260 2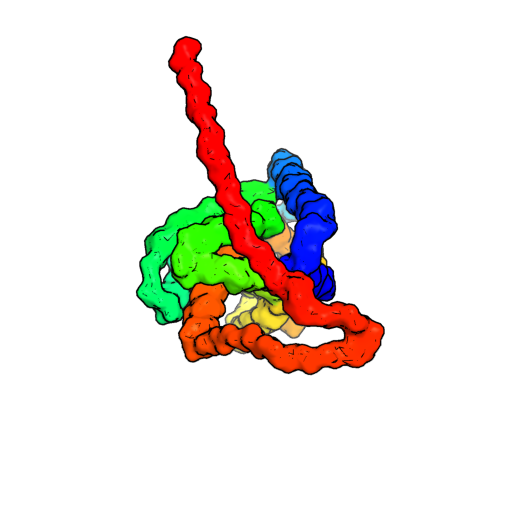.862 1.00 92.94 96 ALA A O 1
ATOM 725 N N . ALA A 1 97 ? -13.363 -15.224 2.023 1.00 93.12 97 ALA A N 1
ATOM 726 C CA . ALA A 1 97 ? -12.958 -16.526 2.545 1.00 93.12 97 ALA A CA 1
ATOM 727 C C . ALA A 1 97 ? -12.924 -16.556 4.082 1.00 93.12 97 ALA A C 1
ATOM 729 O O . ALA A 1 97 ? -13.388 -17.525 4.685 1.00 93.12 97 ALA A O 1
ATOM 730 N N . VAL A 1 98 ? -12.409 -15.494 4.711 1.00 92.56 98 VAL A N 1
ATOM 731 C CA . VAL A 1 98 ? -12.248 -15.422 6.172 1.00 92.56 98 VAL A CA 1
ATOM 732 C C . VAL A 1 98 ? -13.539 -14.992 6.862 1.00 92.56 98 VAL A C 1
ATOM 734 O O . VAL A 1 98 ? -14.001 -15.654 7.789 1.00 92.56 98 VAL A O 1
ATOM 737 N N . THR A 1 99 ? -14.142 -13.887 6.419 1.00 88.25 99 THR A N 1
ATOM 738 C CA . THR A 1 99 ? -15.289 -13.292 7.124 1.00 88.25 99 THR A CA 1
ATOM 739 C C . THR A 1 99 ? -16.610 -13.966 6.762 1.00 88.25 99 THR A C 1
ATOM 741 O O . THR A 1 99 ? -17.532 -13.970 7.577 1.00 88.25 99 THR A O 1
ATOM 744 N N . ARG A 1 100 ? -16.717 -14.533 5.547 1.00 85.38 100 ARG A N 1
ATOM 745 C CA . ARG A 1 100 ? -17.961 -15.058 4.953 1.00 85.38 100 ARG A CA 1
ATOM 746 C C . ARG A 1 100 ? -19.109 -14.034 4.935 1.00 85.38 100 ARG A C 1
ATOM 748 O O . ARG A 1 100 ? -20.277 -14.412 4.999 1.00 85.38 100 ARG A O 1
ATOM 755 N N . ARG A 1 101 ? -18.787 -12.734 4.859 1.00 83.31 101 ARG A N 1
ATOM 756 C CA . ARG A 1 101 ? -19.758 -11.622 4.888 1.00 83.31 101 ARG A CA 1
ATOM 757 C C . ARG A 1 101 ? -19.971 -10.985 3.519 1.00 83.31 101 ARG A C 1
ATOM 759 O O . ARG A 1 101 ? -19.351 -11.345 2.517 1.00 83.31 101 ARG A O 1
ATOM 766 N N . SER A 1 102 ? -20.897 -10.027 3.476 1.00 86.75 102 SER A N 1
ATOM 767 C CA . SER A 1 102 ? -21.301 -9.354 2.245 1.00 86.75 102 SER A CA 1
ATOM 768 C C . SER A 1 102 ? -20.183 -8.465 1.672 1.00 86.75 102 SER A C 1
ATOM 770 O O . SER A 1 102 ? -20.010 -7.303 2.031 1.00 86.75 102 SER A O 1
ATOM 772 N N . LEU A 1 103 ? -19.448 -9.001 0.694 1.00 90.00 103 LEU A N 1
ATOM 773 C CA . LEU A 1 103 ? -18.362 -8.281 0.021 1.00 90.00 103 LEU A CA 1
ATOM 774 C C . LEU A 1 103 ? -18.827 -6.965 -0.633 1.00 90.00 103 LEU A C 1
ATOM 776 O O . LEU A 1 103 ? -18.096 -5.981 -0.656 1.00 90.00 103 LEU A O 1
ATOM 780 N N . ARG A 1 104 ? -20.067 -6.924 -1.138 1.00 90.69 104 ARG A N 1
ATOM 781 C CA . ARG A 1 104 ? -20.632 -5.728 -1.784 1.00 90.69 104 ARG A CA 1
ATOM 782 C C . ARG A 1 104 ? -20.735 -4.532 -0.838 1.00 90.69 104 ARG A C 1
ATOM 784 O O . ARG A 1 104 ? -20.437 -3.418 -1.260 1.00 90.69 104 ARG A O 1
ATOM 791 N N . ARG A 1 105 ? -21.148 -4.753 0.417 1.00 88.88 105 ARG A N 1
ATOM 792 C CA . ARG A 1 105 ? -21.240 -3.682 1.422 1.00 88.88 105 ARG A CA 1
ATOM 793 C C . ARG A 1 105 ? -19.846 -3.165 1.753 1.00 88.88 105 ARG A C 1
ATOM 795 O O . ARG A 1 105 ? -19.624 -1.962 1.687 1.00 88.88 105 ARG A O 1
ATOM 802 N N . PHE A 1 106 ? -18.915 -4.087 2.000 1.00 91.75 106 PHE A N 1
ATOM 803 C CA . PHE A 1 106 ? -17.529 -3.762 2.320 1.00 91.75 106 PHE A CA 1
ATOM 804 C C . PHE A 1 106 ? -16.868 -2.919 1.223 1.00 91.75 106 PHE A C 1
ATOM 806 O O . PHE A 1 106 ? -16.416 -1.814 1.495 1.00 91.75 106 PHE A O 1
ATOM 813 N N . LEU A 1 107 ? -16.917 -3.373 -0.035 1.00 92.69 107 LEU A N 1
ATOM 814 C CA . LEU A 1 107 ? -16.336 -2.636 -1.162 1.00 92.69 107 LEU A CA 1
ATOM 815 C C . LEU A 1 107 ? -16.961 -1.249 -1.344 1.00 92.69 107 LEU A C 1
ATOM 817 O O . LEU A 1 107 ? -16.247 -0.285 -1.614 1.00 92.69 107 LEU A O 1
ATOM 821 N N . ARG A 1 108 ? -18.287 -1.127 -1.198 1.00 91.88 108 ARG A N 1
ATOM 822 C CA . ARG A 1 108 ? -18.982 0.159 -1.353 1.00 91.88 108 ARG A CA 1
ATOM 823 C C . ARG A 1 108 ? -18.520 1.175 -0.312 1.00 91.88 108 ARG A C 1
ATOM 825 O O . ARG A 1 108 ? -18.291 2.326 -0.669 1.00 91.88 108 ARG A O 1
ATOM 832 N N . LEU A 1 109 ? -18.373 0.737 0.934 1.00 90.31 109 LEU A N 1
ATOM 833 C CA . LEU A 1 109 ? -17.904 1.569 2.035 1.00 90.31 109 LEU A CA 1
ATOM 834 C C . LEU A 1 109 ? -16.438 1.968 1.818 1.00 90.31 109 LEU A C 1
ATOM 836 O O . LEU A 1 109 ? -16.130 3.153 1.700 1.00 90.31 109 LEU A O 1
ATOM 840 N N . THR A 1 110 ? -15.539 1.004 1.608 1.00 92.12 110 THR A N 1
ATOM 841 C CA . THR A 1 110 ? -14.096 1.279 1.469 1.00 92.12 110 THR A CA 1
ATOM 842 C C . THR A 1 110 ? -13.725 2.068 0.208 1.00 92.12 110 THR A C 1
ATOM 844 O O . THR A 1 110 ? -12.630 2.625 0.133 1.00 92.12 110 THR A O 1
ATOM 847 N N . THR A 1 111 ? -14.615 2.172 -0.785 1.00 92.44 111 THR A N 1
ATOM 848 C CA . THR A 1 111 ? -14.357 2.948 -2.010 1.00 92.44 111 THR A CA 1
ATOM 849 C C . THR A 1 111 ? -14.136 4.439 -1.726 1.00 92.44 111 THR A C 1
ATOM 851 O O . THR A 1 111 ? -13.270 5.043 -2.362 1.00 92.44 111 THR A O 1
ATOM 854 N N . SER A 1 112 ? -14.865 5.043 -0.775 1.00 91.06 112 SER A N 1
ATOM 855 C CA . SER A 1 112 ? -14.716 6.476 -0.451 1.00 91.06 112 SER A CA 1
ATOM 856 C C . SER A 1 112 ? -13.307 6.832 0.050 1.00 91.06 112 SER A C 1
ATOM 858 O O . SER A 1 112 ? -12.627 7.629 -0.615 1.00 91.06 112 SER A O 1
ATOM 860 N N . PRO A 1 113 ? -12.780 6.189 1.117 1.00 90.12 113 PRO A N 1
ATOM 861 C CA . PRO A 1 113 ? -11.435 6.484 1.603 1.00 90.12 113 PRO A CA 1
ATOM 862 C C . PRO A 1 113 ? -10.347 6.125 0.583 1.00 90.12 113 PRO A C 1
ATOM 864 O O . PRO A 1 113 ? -9.367 6.863 0.455 1.00 90.12 113 PRO A O 1
ATOM 867 N N . MET A 1 114 ? -10.517 5.051 -0.203 1.00 91.56 114 MET A N 1
ATOM 868 C CA . MET A 1 114 ? -9.587 4.714 -1.290 1.00 91.56 114 MET A CA 1
ATOM 869 C C . MET A 1 114 ? -9.525 5.827 -2.340 1.00 91.56 114 MET A C 1
ATOM 871 O O . MET A 1 114 ? -8.440 6.246 -2.741 1.00 91.56 114 MET A O 1
ATOM 875 N N . LEU A 1 115 ? -10.677 6.351 -2.764 1.00 88.44 115 LEU A N 1
ATOM 876 C CA . LEU A 1 115 ? -10.742 7.419 -3.755 1.00 88.44 115 LEU A CA 1
ATOM 877 C C . LEU A 1 115 ? -10.160 8.732 -3.214 1.00 88.44 115 LEU A C 1
ATOM 879 O O . LEU A 1 115 ? -9.468 9.448 -3.944 1.00 88.44 115 LEU A O 1
ATOM 883 N N . LYS A 1 116 ? -10.380 9.038 -1.931 1.00 82.31 116 LYS A N 1
ATOM 884 C CA . LYS A 1 116 ? -9.724 10.167 -1.259 1.00 82.31 116 LYS A CA 1
ATOM 885 C C . LYS A 1 116 ? -8.210 10.017 -1.255 1.00 82.31 116 LYS A C 1
ATOM 887 O O . LYS A 1 116 ? -7.518 10.982 -1.564 1.00 82.31 116 LYS A O 1
ATOM 892 N N . ALA A 1 117 ? -7.704 8.819 -0.990 1.00 83.75 117 ALA A N 1
ATOM 893 C CA . ALA A 1 117 ? -6.274 8.548 -0.988 1.00 83.75 117 ALA A CA 1
ATOM 894 C C . ALA A 1 117 ? -5.641 8.651 -2.382 1.00 83.75 117 ALA A C 1
ATOM 896 O O . ALA A 1 117 ? -4.550 9.198 -2.521 1.00 83.75 117 ALA A O 1
ATOM 897 N N . VAL A 1 118 ? -6.341 8.202 -3.431 1.00 84.50 118 VAL A N 1
ATOM 898 C CA . VAL A 1 118 ? -5.904 8.401 -4.825 1.00 84.50 118 VAL A CA 1
ATOM 899 C C . VAL A 1 118 ? -5.795 9.893 -5.151 1.00 84.50 118 VAL A C 1
ATOM 901 O O . VAL A 1 118 ? -4.840 10.321 -5.806 1.00 84.50 118 VAL A O 1
ATOM 904 N N . ARG A 1 119 ? -6.747 10.704 -4.674 1.00 78.94 119 ARG A N 1
ATOM 905 C CA . ARG A 1 119 ? -6.755 12.159 -4.890 1.00 78.94 119 ARG A CA 1
ATOM 906 C C . ARG A 1 119 ? -5.652 12.868 -4.106 1.00 78.94 119 ARG A C 1
ATOM 908 O O . ARG A 1 119 ? -4.917 13.662 -4.690 1.00 78.94 119 ARG A O 1
ATOM 915 N N . SER A 1 120 ? -5.514 12.567 -2.818 1.00 74.25 120 SER A N 1
ATOM 916 C CA . SER A 1 120 ? -4.553 13.220 -1.922 1.00 74.25 120 SER A CA 1
ATOM 917 C C . SER A 1 120 ? -3.122 12.694 -2.058 1.00 74.25 120 SER A C 1
ATOM 919 O O . SER A 1 120 ? -2.201 13.367 -1.607 1.00 74.25 120 SER A O 1
ATOM 921 N N . ALA A 1 121 ? -2.937 11.506 -2.647 1.00 73.75 121 ALA A N 1
ATOM 922 C CA . ALA A 1 121 ? -1.679 10.756 -2.647 1.00 73.75 121 ALA A CA 1
ATOM 923 C C . ALA A 1 121 ? -1.096 10.570 -1.230 1.00 73.75 121 ALA A C 1
ATOM 925 O O . ALA A 1 121 ? 0.116 10.583 -1.033 1.00 73.75 121 ALA A O 1
ATOM 926 N N . SER A 1 122 ? -1.956 10.420 -0.215 1.00 75.81 122 SER A N 1
ATOM 927 C CA . SER A 1 122 ? -1.512 10.265 1.171 1.00 75.81 122 SER A CA 1
ATOM 928 C C . SER A 1 122 ? -2.443 9.380 1.990 1.00 75.81 122 SER A C 1
ATOM 930 O O . SER A 1 122 ? -3.644 9.638 2.091 1.00 75.81 122 SER A O 1
ATOM 932 N N . ARG A 1 123 ? -1.852 8.372 2.646 1.00 78.75 123 ARG A N 1
ATOM 933 C CA . ARG A 1 123 ? -2.550 7.475 3.583 1.00 78.75 123 ARG A CA 1
ATOM 934 C C . ARG A 1 123 ? -2.979 8.177 4.867 1.00 78.75 123 ARG A C 1
ATOM 936 O O . ARG A 1 123 ? -4.039 7.867 5.396 1.00 78.75 123 ARG A O 1
ATOM 943 N N . ALA A 1 124 ? -2.193 9.143 5.344 1.00 76.69 124 ALA A N 1
ATOM 944 C CA . ALA A 1 124 ? -2.513 9.888 6.563 1.00 76.69 124 ALA A CA 1
ATOM 945 C C . ALA A 1 124 ? -3.797 10.722 6.408 1.00 76.69 124 ALA A C 1
ATOM 947 O O . ALA A 1 124 ? -4.548 10.884 7.359 1.00 76.69 124 ALA A O 1
ATOM 94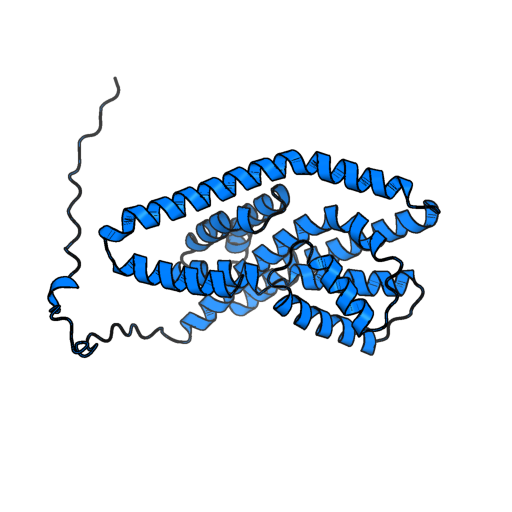8 N N . VAL A 1 125 ? -4.084 11.199 5.191 1.00 75.56 125 VAL A N 1
ATOM 949 C CA . VAL A 1 125 ? -5.271 12.020 4.887 1.00 75.56 125 VAL A CA 1
ATOM 950 C C . VAL A 1 125 ? -6.550 11.203 4.827 1.00 75.56 125 VAL A C 1
ATOM 952 O O . VAL A 1 125 ? -7.620 11.682 5.197 1.00 75.56 125 VAL A O 1
ATOM 955 N N . SER A 1 126 ? -6.457 9.987 4.300 1.00 82.06 126 SER A N 1
ATOM 956 C CA . SER A 1 126 ? -7.598 9.084 4.186 1.00 82.06 126 SER A CA 1
ATOM 957 C C . SER A 1 126 ? -7.876 8.331 5.481 1.00 82.06 126 SER A C 1
ATOM 959 O O . SER A 1 126 ? -9.006 7.919 5.680 1.00 82.06 126 SER A O 1
ATOM 961 N N . MET A 1 127 ? -6.879 8.168 6.359 1.00 84.25 127 MET A N 1
ATOM 962 C CA . MET A 1 127 ? -6.981 7.348 7.570 1.00 84.25 127 MET A CA 1
ATOM 963 C C . MET A 1 127 ? -8.181 7.691 8.473 1.00 84.25 127 MET A C 1
ATOM 965 O O . MET A 1 127 ? -8.871 6.749 8.858 1.00 84.25 127 MET A O 1
ATOM 969 N N . PRO A 1 128 ? -8.489 8.968 8.790 1.00 81.19 128 PRO A N 1
ATOM 970 C CA . PRO A 1 128 ? -9.649 9.286 9.626 1.00 81.19 128 PRO A CA 1
ATOM 971 C C . PRO A 1 128 ? -10.969 8.830 8.992 1.00 81.19 128 PRO A C 1
ATOM 973 O O . PRO A 1 128 ? -11.795 8.226 9.663 1.00 81.19 128 PRO A O 1
ATOM 976 N N . GLU A 1 129 ? -11.122 9.039 7.682 1.00 86.19 129 GLU A N 1
ATOM 977 C CA . GLU A 1 129 ? -12.309 8.598 6.936 1.00 86.19 129 GLU A CA 1
ATOM 978 C C . GLU A 1 129 ? -12.364 7.072 6.812 1.00 86.19 129 GLU A C 1
ATOM 980 O O . GLU A 1 129 ? -13.437 6.488 6.878 1.00 86.19 129 GLU A O 1
ATOM 985 N N . THR A 1 130 ? -11.213 6.403 6.680 1.00 89.44 130 THR A N 1
ATOM 986 C CA . THR A 1 130 ? -11.148 4.938 6.729 1.00 89.44 130 THR A CA 1
ATOM 987 C C . THR A 1 130 ? -11.678 4.413 8.061 1.00 89.44 130 THR A C 1
ATOM 989 O O . THR A 1 130 ? -12.432 3.448 8.062 1.00 89.44 130 THR A O 1
ATOM 992 N N . ILE A 1 131 ? -11.298 5.030 9.184 1.00 88.12 131 ILE A N 1
ATOM 993 C CA . ILE A 1 131 ? -11.774 4.626 10.513 1.00 88.12 131 ILE A CA 1
ATOM 994 C C . ILE A 1 131 ? -13.286 4.848 10.627 1.00 88.12 131 ILE A C 1
ATOM 996 O O . ILE A 1 131 ? -13.998 3.913 10.973 1.00 88.12 131 ILE A O 1
ATOM 1000 N N . GLU A 1 132 ? -13.774 6.038 10.273 1.00 86.12 132 GLU A N 1
ATOM 1001 C CA . GLU A 1 132 ? -15.198 6.396 10.342 1.00 86.12 132 GLU A CA 1
ATOM 1002 C C . GLU A 1 132 ? -16.077 5.422 9.542 1.00 86.12 132 GLU A C 1
ATOM 1004 O O . GLU A 1 132 ? -17.004 4.822 10.077 1.00 86.12 132 GLU A O 1
ATOM 1009 N N . VAL A 1 133 ? -15.717 5.168 8.283 1.00 91.19 133 VAL A N 1
ATOM 1010 C CA . VAL A 1 133 ? -16.464 4.275 7.386 1.00 91.19 133 VAL A CA 1
ATOM 1011 C C . VAL A 1 133 ? -16.440 2.812 7.850 1.00 91.19 133 VAL A C 1
ATOM 1013 O O . VAL A 1 133 ? -17.393 2.068 7.613 1.00 91.19 133 VAL A O 1
ATOM 1016 N N . LEU A 1 134 ? -15.354 2.366 8.488 1.00 91.69 134 LEU A N 1
ATOM 1017 C CA . LEU A 1 134 ? -15.276 1.015 9.047 1.00 91.69 134 LEU A CA 1
ATOM 1018 C C . LEU A 1 134 ? -16.049 0.891 10.368 1.00 91.69 134 LEU A C 1
ATOM 1020 O O . LEU A 1 134 ? -16.576 -0.183 10.640 1.00 91.69 134 LEU A O 1
ATOM 1024 N N . GLU A 1 135 ? -16.163 1.962 11.156 1.00 88.69 135 GLU A N 1
ATOM 1025 C CA . GLU A 1 135 ? -16.987 2.005 12.376 1.00 88.69 135 GLU A CA 1
ATOM 1026 C C . GLU A 1 135 ? -18.494 1.959 12.081 1.00 88.69 135 GLU A C 1
ATOM 1028 O O . GLU A 1 135 ? -19.262 1.457 12.898 1.00 88.69 135 GLU A O 1
ATOM 1033 N N . GLU A 1 136 ? -18.930 2.399 10.896 1.00 88.12 136 GLU A N 1
ATOM 1034 C CA . GLU A 1 136 ? -20.320 2.234 10.435 1.00 88.12 136 GLU A CA 1
ATOM 1035 C C . GLU A 1 136 ? -20.710 0.765 10.180 1.00 88.12 136 GLU A C 1
ATOM 1037 O O . GLU A 1 136 ? -21.892 0.432 10.018 1.00 88.12 136 GLU A O 1
ATOM 1042 N N . MET A 1 137 ? -19.734 -0.142 10.104 1.00 87.06 137 MET A N 1
ATOM 1043 C CA . MET A 1 137 ? -20.003 -1.566 9.965 1.00 87.06 137 MET A CA 1
ATOM 1044 C C . MET A 1 137 ? -20.307 -2.168 11.339 1.00 87.06 137 MET A C 1
ATOM 1046 O O . MET A 1 137 ? -19.396 -2.407 12.118 1.00 87.06 137 MET A O 1
ATOM 1050 N N . GLU A 1 138 ? -21.565 -2.555 11.580 1.00 82.62 138 GLU A N 1
ATOM 1051 C CA . GLU A 1 138 ? -22.021 -3.305 12.783 1.00 82.62 138 GLU A CA 1
ATOM 1052 C C . GLU A 1 138 ? -21.172 -4.554 13.101 1.00 82.62 138 GLU A C 1
ATOM 1054 O O . GLU A 1 138 ? -21.172 -5.135 14.183 1.00 82.62 138 GLU A O 1
ATOM 1059 N N . GLU A 1 139 ? -20.468 -5.012 12.084 1.00 84.69 139 GLU A N 1
ATOM 1060 C CA . GLU A 1 139 ? -19.637 -6.188 12.018 1.00 84.69 139 GLU A CA 1
ATOM 1061 C C . GLU A 1 139 ? -18.239 -5.998 12.614 1.00 84.69 139 GLU A C 1
ATOM 1063 O O . GLU A 1 139 ? -17.613 -7.015 12.936 1.00 84.69 139 GLU A O 1
ATOM 1068 N N . LEU A 1 140 ? -17.777 -4.749 12.723 1.00 89.00 140 LEU A N 1
ATOM 1069 C CA . LEU A 1 140 ? -16.450 -4.333 13.163 1.00 89.00 140 LEU A CA 1
ATOM 1070 C C . LEU A 1 140 ? -16.563 -3.522 14.456 1.00 89.00 140 LEU A C 1
ATOM 1072 O O . LEU A 1 140 ? -17.259 -2.517 14.526 1.00 89.00 140 LEU A O 1
ATOM 1076 N N . GLU A 1 141 ? -15.845 -3.945 15.486 1.00 88.06 141 GLU A N 1
ATOM 1077 C CA . GLU A 1 141 ? -15.788 -3.234 16.751 1.00 88.06 141 GLU A CA 1
ATOM 1078 C C . GLU A 1 141 ? -14.880 -1.998 16.616 1.00 88.06 141 GLU A C 1
ATOM 1080 O O . GLU A 1 141 ? -13.721 -2.134 16.193 1.00 88.06 141 GLU A O 1
ATOM 1085 N N . PRO A 1 142 ? -15.337 -0.795 17.021 1.00 83.62 142 PRO A N 1
ATOM 1086 C CA . PRO A 1 142 ? -14.549 0.433 16.908 1.00 83.62 142 PRO A CA 1
ATOM 1087 C C . PRO A 1 142 ? -13.167 0.334 17.558 1.00 83.62 142 PRO A C 1
ATOM 1089 O O . PRO A 1 142 ? -12.187 0.870 17.043 1.00 83.62 142 PRO A O 1
ATOM 1092 N N . ARG A 1 143 ? -13.053 -0.412 18.664 1.00 81.44 143 ARG A N 1
ATOM 1093 C CA . ARG A 1 143 ? -11.778 -0.641 19.355 1.00 81.44 143 ARG A CA 1
ATOM 1094 C C . ARG A 1 143 ? -10.754 -1.348 18.464 1.00 81.44 143 ARG A C 1
ATOM 1096 O O . ARG A 1 143 ? -9.588 -0.954 18.453 1.00 81.44 143 ARG A O 1
ATOM 1103 N N . ILE A 1 144 ? -11.181 -2.349 17.690 1.00 88.56 144 ILE A N 1
ATOM 1104 C CA . ILE A 1 144 ? -10.311 -3.081 16.761 1.00 88.56 144 ILE A CA 1
ATOM 1105 C C . ILE A 1 144 ? -9.931 -2.181 15.586 1.00 88.56 144 ILE A C 1
ATOM 1107 O O . ILE A 1 144 ? -8.756 -2.104 15.236 1.00 88.56 144 ILE A O 1
ATOM 1111 N N . VAL A 1 145 ? -10.887 -1.451 15.006 1.00 88.19 145 VAL A N 1
ATOM 1112 C CA . VAL A 1 145 ? -10.629 -0.542 13.875 1.00 88.19 145 VAL A CA 1
ATOM 1113 C C . VAL A 1 145 ? -9.614 0.542 14.258 1.00 88.19 145 VAL A C 1
ATOM 1115 O O . VAL A 1 145 ? -8.600 0.708 13.574 1.00 88.19 145 VAL A O 1
ATOM 1118 N N . ARG A 1 146 ? -9.830 1.226 15.390 1.00 83.75 146 ARG A N 1
ATOM 1119 C CA . ARG A 1 146 ? -8.953 2.298 15.899 1.00 83.75 146 ARG A CA 1
ATOM 1120 C C . ARG A 1 146 ? -7.549 1.824 16.260 1.00 83.75 146 ARG A C 1
ATOM 1122 O O . ARG A 1 146 ? -6.633 2.640 16.284 1.00 83.75 146 ARG A O 1
ATOM 1129 N N . PHE A 1 147 ? -7.365 0.535 16.531 1.00 85.12 147 PHE A N 1
ATOM 1130 C CA . PHE A 1 147 ? -6.050 -0.046 16.783 1.00 85.12 147 PHE A CA 1
ATOM 1131 C C . PHE A 1 147 ? -5.381 -0.538 15.494 1.00 85.12 147 PHE A C 1
ATOM 1133 O O . PHE A 1 147 ? -4.248 -0.164 15.192 1.00 85.12 147 PHE A O 1
ATOM 1140 N N . VAL A 1 148 ? -6.084 -1.356 14.708 1.00 90.12 148 VAL A N 1
ATOM 1141 C CA . VAL A 1 148 ? -5.516 -2.041 13.542 1.00 90.12 148 VAL A CA 1
ATOM 1142 C C . VAL A 1 148 ? -5.193 -1.064 12.417 1.00 90.12 148 VAL A C 1
ATOM 1144 O O . VAL A 1 148 ? -4.135 -1.202 11.812 1.00 90.12 148 VAL A O 1
ATOM 1147 N N . ILE A 1 149 ? -6.037 -0.062 12.147 1.00 89.69 149 ILE A N 1
ATOM 1148 C CA . ILE A 1 149 ? -5.806 0.861 11.025 1.00 89.69 149 ILE A CA 1
ATOM 1149 C C . ILE A 1 149 ? -4.528 1.705 11.220 1.00 89.69 149 ILE A C 1
ATOM 1151 O O . ILE A 1 149 ? -3.680 1.700 10.321 1.00 89.69 149 ILE A O 1
ATOM 1155 N N . PRO A 1 150 ? -4.298 2.386 12.363 1.00 82.56 150 PRO A N 1
ATOM 1156 C CA . PRO A 1 150 ? -3.067 3.160 12.562 1.00 82.56 150 PRO A CA 1
ATOM 1157 C C . PRO A 1 150 ? -1.798 2.301 12.626 1.00 82.56 150 PRO A C 1
ATOM 1159 O O . PRO A 1 150 ? -0.744 2.713 12.125 1.00 82.56 150 PRO A O 1
ATOM 1162 N N . VAL A 1 151 ? -1.892 1.105 13.221 1.00 84.50 151 VAL A N 1
ATOM 1163 C CA . VAL A 1 151 ? -0.781 0.143 13.283 1.00 84.50 151 VAL A CA 1
ATOM 1164 C C . VAL A 1 151 ? -0.466 -0.393 11.884 1.00 84.50 151 VAL A C 1
ATOM 1166 O O . VAL A 1 151 ? 0.687 -0.334 11.454 1.00 84.50 151 VAL A O 1
ATOM 1169 N N . GLY A 1 152 ? -1.484 -0.836 11.144 1.00 84.12 152 GLY A N 1
ATOM 1170 C CA . GLY A 1 152 ? -1.381 -1.351 9.778 1.00 84.12 152 GLY A CA 1
ATOM 1171 C C . GLY A 1 152 ? -0.745 -0.341 8.832 1.00 84.12 152 GLY A C 1
ATOM 1172 O O . GLY A 1 152 ? 0.251 -0.657 8.186 1.00 84.12 152 GLY A O 1
ATOM 1173 N N . ALA A 1 153 ? -1.177 0.920 8.887 1.00 80.50 153 ALA A N 1
ATOM 1174 C CA . ALA A 1 153 ? -0.614 1.982 8.060 1.00 80.50 153 ALA A CA 1
ATOM 1175 C C . ALA A 1 153 ? 0.896 2.222 8.278 1.00 80.50 153 ALA A C 1
ATOM 1177 O O . ALA A 1 153 ? 1.561 2.790 7.406 1.00 80.50 153 ALA A O 1
ATOM 1178 N N . ASN A 1 154 ? 1.458 1.814 9.416 1.00 75.00 154 ASN A N 1
ATOM 1179 C CA . ASN A 1 154 ? 2.888 1.949 9.689 1.00 75.00 154 ASN A CA 1
ATOM 1180 C C . ASN A 1 154 ? 3.665 0.651 9.472 1.00 75.00 154 ASN A C 1
ATOM 1182 O O . ASN A 1 154 ? 4.815 0.724 9.056 1.00 75.00 154 ASN A O 1
ATOM 1186 N N . VAL A 1 155 ? 3.061 -0.503 9.755 1.00 76.94 155 VAL A N 1
ATOM 1187 C CA . VAL A 1 155 ? 3.738 -1.808 9.734 1.00 76.94 155 VAL A CA 1
ATOM 1188 C C . VAL A 1 155 ? 3.569 -2.526 8.395 1.00 76.94 155 VAL A C 1
ATOM 1190 O O . VAL A 1 155 ? 4.498 -3.179 7.931 1.00 76.94 155 VAL A O 1
ATOM 1193 N N . SER A 1 156 ? 2.399 -2.417 7.763 1.00 77.94 156 SER A N 1
ATOM 1194 C CA . SER A 1 156 ? 2.068 -3.135 6.532 1.00 77.94 156 SER A CA 1
ATOM 1195 C C . SER A 1 156 ? 2.127 -2.213 5.320 1.00 77.94 156 SER A C 1
ATOM 1197 O O . SER A 1 156 ? 1.457 -1.183 5.238 1.00 77.94 156 SER A O 1
ATOM 1199 N N . MET A 1 157 ? 2.925 -2.608 4.329 1.00 84.56 157 MET A N 1
ATOM 1200 C CA . MET A 1 157 ? 2.997 -1.936 3.032 1.00 84.56 157 MET A CA 1
ATOM 1201 C C . MET A 1 157 ? 2.845 -2.945 1.887 1.00 84.56 157 MET A C 1
ATOM 1203 O O . MET A 1 157 ? 3.670 -3.001 0.977 1.00 84.56 157 MET A O 1
ATOM 1207 N N . SER A 1 158 ? 1.783 -3.751 1.920 1.00 88.00 158 SER A N 1
ATOM 1208 C CA . SER A 1 158 ? 1.572 -4.854 0.965 1.00 88.00 158 SER A CA 1
ATOM 1209 C C . SER A 1 158 ? 1.465 -4.393 -0.497 1.00 88.00 158 SER A C 1
ATOM 1211 O O . SER A 1 158 ? 2.081 -4.976 -1.384 1.00 88.00 158 SER A O 1
ATOM 1213 N N . GLY A 1 159 ? 0.773 -3.285 -0.771 1.00 88.50 159 GLY A N 1
ATOM 1214 C CA . GLY A 1 159 ? 0.751 -2.669 -2.102 1.00 88.50 159 GLY A CA 1
ATOM 1215 C C . GLY A 1 159 ? 2.130 -2.167 -2.545 1.00 88.50 159 GLY A C 1
ATOM 1216 O O . GLY A 1 159 ? 2.457 -2.209 -3.729 1.00 88.50 159 GLY A O 1
ATOM 1217 N N . THR A 1 160 ? 2.975 -1.733 -1.604 1.00 88.38 160 THR A N 1
ATOM 1218 C CA . THR A 1 160 ? 4.375 -1.390 -1.902 1.00 88.38 160 THR A CA 1
ATOM 1219 C C . THR A 1 160 ? 5.176 -2.635 -2.244 1.00 88.38 160 THR A C 1
ATOM 1221 O O . THR A 1 160 ? 5.956 -2.586 -3.189 1.00 88.38 160 THR A O 1
ATOM 1224 N N . ALA A 1 161 ? 4.952 -3.745 -1.537 1.00 90.25 161 ALA A N 1
ATOM 1225 C CA . ALA A 1 161 ? 5.605 -5.011 -1.837 1.00 90.25 161 ALA A CA 1
ATOM 1226 C C . ALA A 1 161 ? 5.317 -5.455 -3.280 1.00 90.25 161 ALA A C 1
ATOM 1228 O O . ALA A 1 161 ? 6.248 -5.715 -4.034 1.00 90.25 161 ALA A O 1
ATOM 1229 N N . VAL A 1 162 ? 4.050 -5.414 -3.709 1.00 92.50 162 VAL A N 1
ATOM 1230 C CA . VAL A 1 162 ? 3.659 -5.745 -5.092 1.00 92.50 162 VAL A CA 1
ATOM 1231 C C . VAL A 1 162 ? 4.427 -4.896 -6.112 1.00 92.50 162 VAL A C 1
ATOM 1233 O O . VAL A 1 162 ? 5.037 -5.435 -7.034 1.00 92.50 162 VAL A O 1
ATOM 1236 N N . VAL A 1 163 ? 4.442 -3.570 -5.940 1.00 91.75 163 VAL A N 1
ATOM 1237 C CA . VAL A 1 163 ? 5.102 -2.655 -6.889 1.00 91.75 163 VAL A CA 1
ATOM 1238 C C . VAL A 1 163 ? 6.614 -2.850 -6.907 1.00 91.75 163 VAL A C 1
ATOM 1240 O O . VAL A 1 163 ? 7.216 -2.871 -7.976 1.00 91.75 163 VAL A O 1
ATOM 1243 N N . VAL A 1 164 ? 7.237 -3.009 -5.740 1.00 90.94 164 VAL A N 1
ATOM 1244 C CA . VAL A 1 164 ? 8.688 -3.175 -5.628 1.00 90.94 164 VAL A CA 1
ATOM 1245 C C . VAL A 1 164 ? 9.140 -4.509 -6.224 1.00 90.94 164 VAL A C 1
ATOM 1247 O O . VAL A 1 164 ? 10.150 -4.537 -6.926 1.00 90.94 164 VAL A O 1
ATOM 1250 N N . SER A 1 165 ? 8.379 -5.591 -6.030 1.00 92.69 165 SER A N 1
ATOM 1251 C CA . SER A 1 165 ? 8.664 -6.871 -6.684 1.00 92.69 165 SER A CA 1
ATOM 1252 C C . SER A 1 165 ? 8.571 -6.754 -8.206 1.00 92.69 165 SER A C 1
ATOM 1254 O O . SER A 1 165 ? 9.491 -7.174 -8.904 1.00 92.69 165 SER A O 1
ATOM 1256 N N . VAL A 1 166 ? 7.520 -6.115 -8.734 1.00 93.81 166 VAL A N 1
ATOM 1257 C CA . VAL A 1 166 ? 7.386 -5.877 -10.184 1.00 93.81 166 VAL A CA 1
ATOM 1258 C C . VAL A 1 166 ? 8.532 -5.006 -10.709 1.00 93.81 166 VAL A C 1
ATOM 1260 O O . VAL A 1 166 ? 9.080 -5.298 -11.769 1.00 93.81 166 VAL A O 1
ATOM 1263 N N . ALA A 1 167 ? 8.945 -3.977 -9.966 1.00 91.81 167 ALA A N 1
ATOM 1264 C CA . ALA A 1 167 ? 10.054 -3.106 -10.344 1.00 91.81 167 ALA A CA 1
ATOM 1265 C C . ALA A 1 167 ? 11.403 -3.843 -10.400 1.00 91.81 167 ALA A C 1
ATOM 1267 O O . ALA A 1 167 ? 12.183 -3.610 -11.322 1.00 91.81 167 ALA A O 1
ATOM 1268 N N . ALA A 1 168 ? 11.672 -4.745 -9.450 1.00 92.12 168 ALA A N 1
ATOM 1269 C CA . ALA A 1 168 ? 12.883 -5.564 -9.451 1.00 92.12 168 ALA A CA 1
ATOM 1270 C C . ALA A 1 168 ? 12.925 -6.503 -10.667 1.00 92.12 168 ALA A C 1
ATOM 1272 O O . ALA A 1 168 ? 13.928 -6.551 -11.380 1.00 92.12 168 ALA A O 1
ATOM 1273 N N . VAL A 1 169 ? 11.806 -7.180 -10.953 1.00 93.00 169 VAL A N 1
ATOM 1274 C CA . VAL A 1 169 ? 11.667 -8.058 -12.126 1.00 93.00 169 VAL A CA 1
ATOM 1275 C C . VAL A 1 169 ? 11.825 -7.270 -13.427 1.00 93.00 169 VAL A C 1
ATOM 1277 O O . VAL A 1 169 ? 12.562 -7.691 -14.319 1.00 93.00 169 VAL A O 1
ATOM 1280 N N . PHE A 1 170 ? 11.183 -6.104 -13.522 1.00 92.12 170 PHE A N 1
ATOM 1281 C CA . PHE A 1 170 ? 11.294 -5.213 -14.674 1.00 92.12 170 PHE A CA 1
ATOM 1282 C C . PHE A 1 170 ? 12.741 -4.781 -14.926 1.00 92.12 170 PHE A C 1
ATOM 1284 O O . PHE A 1 170 ? 13.218 -4.897 -16.050 1.00 92.12 170 PHE A O 1
ATOM 1291 N N . LEU A 1 171 ? 13.463 -4.321 -13.898 1.00 90.44 171 LEU A N 1
ATOM 1292 C CA . LEU A 1 171 ? 14.841 -3.846 -14.053 1.00 90.44 171 LEU A CA 1
ATOM 1293 C C . LEU A 1 171 ? 15.797 -4.950 -14.501 1.00 90.44 171 LEU A C 1
ATOM 1295 O O . LEU A 1 171 ? 16.632 -4.713 -15.376 1.00 90.44 171 LEU A O 1
ATOM 1299 N N . ALA A 1 172 ? 15.654 -6.150 -13.943 1.00 90.38 172 ALA A N 1
ATOM 1300 C CA . ALA A 1 172 ? 16.435 -7.304 -14.362 1.00 90.38 172 ALA A CA 1
ATOM 1301 C C . ALA A 1 172 ? 16.167 -7.658 -15.836 1.00 90.38 172 ALA A C 1
ATOM 1303 O O . ALA A 1 172 ? 17.112 -7.757 -16.619 1.00 90.38 172 ALA A O 1
ATOM 1304 N N . ARG A 1 173 ? 14.896 -7.727 -16.256 1.00 89.56 173 ARG A N 1
ATOM 1305 C CA . ARG A 1 173 ? 14.528 -7.996 -17.660 1.00 89.56 173 ARG A CA 1
ATOM 1306 C C . ARG A 1 173 ? 14.982 -6.886 -18.607 1.00 89.56 173 ARG A C 1
ATOM 1308 O O . ARG A 1 173 ? 15.494 -7.172 -19.685 1.00 89.56 173 ARG A O 1
ATOM 1315 N N . PHE A 1 174 ? 14.871 -5.625 -18.192 1.00 87.19 174 PHE A N 1
ATOM 1316 C CA . PHE A 1 174 ? 15.328 -4.471 -18.968 1.00 87.19 174 PHE A CA 1
ATOM 1317 C C . PHE A 1 174 ? 16.844 -4.502 -19.223 1.00 87.19 174 PHE A C 1
ATOM 1319 O O . PHE A 1 174 ? 17.297 -4.139 -20.312 1.00 87.19 174 PHE A O 1
ATOM 1326 N N . ASN A 1 175 ? 17.610 -4.998 -18.245 1.00 86.88 175 ASN A N 1
ATOM 1327 C CA . ASN A 1 175 ? 19.055 -5.214 -18.333 1.00 86.88 175 ASN A CA 1
ATOM 1328 C C . ASN A 1 175 ? 19.441 -6.528 -19.043 1.00 86.88 175 ASN A C 1
ATOM 1330 O O . ASN A 1 175 ? 20.624 -6.855 -19.110 1.00 86.88 175 ASN A O 1
ATOM 1334 N N . GLY A 1 176 ? 18.473 -7.267 -19.597 1.00 85.94 176 GLY A N 1
ATOM 1335 C CA . GLY A 1 176 ? 18.718 -8.507 -20.335 1.00 85.94 176 GLY A CA 1
ATOM 1336 C C . GLY A 1 176 ? 19.029 -9.717 -19.453 1.00 85.94 176 GLY A C 1
ATOM 1337 O O . GLY A 1 176 ? 19.574 -10.694 -19.957 1.00 85.94 176 GLY A O 1
ATOM 1338 N N . LEU A 1 177 ? 18.705 -9.663 -18.158 1.00 89.00 177 LEU A N 1
ATOM 1339 C CA . LEU A 1 177 ? 18.847 -10.804 -17.258 1.00 89.00 177 LEU A CA 1
ATOM 1340 C C . LEU A 1 177 ? 17.623 -11.712 -17.352 1.00 89.00 177 LEU A C 1
ATOM 1342 O O . LEU A 1 177 ? 16.473 -11.266 -17.257 1.00 89.00 177 LEU A O 1
ATOM 1346 N N . GLU A 1 178 ? 17.880 -13.006 -17.502 1.00 86.81 178 GLU A N 1
ATOM 1347 C CA . GLU A 1 178 ? 16.867 -14.033 -17.325 1.00 86.81 178 GLU A CA 1
ATOM 1348 C C . GLU A 1 178 ? 16.772 -14.373 -15.844 1.00 86.81 178 GLU A C 1
ATOM 1350 O O . GLU A 1 178 ? 17.759 -14.741 -15.220 1.00 86.81 178 GLU A O 1
ATOM 1355 N N . LEU A 1 179 ? 15.576 -14.208 -15.287 1.00 88.00 179 LEU A N 1
ATOM 1356 C CA . LEU A 1 179 ? 15.309 -14.537 -13.893 1.00 88.00 179 LEU A CA 1
ATOM 1357 C C . LEU A 1 179 ? 14.794 -15.967 -13.807 1.00 88.00 179 LEU A C 1
ATOM 1359 O O . LEU A 1 179 ? 13.785 -16.290 -14.451 1.00 88.00 179 LEU A O 1
ATOM 1363 N N . GLY A 1 180 ? 15.472 -16.776 -13.001 1.00 91.12 180 GLY A N 1
ATOM 1364 C CA . GLY A 1 180 ? 15.061 -18.128 -12.657 1.00 91.12 180 GLY A CA 1
ATOM 1365 C C . GLY A 1 180 ? 13.985 -18.165 -11.562 1.00 91.12 180 GLY A C 1
ATOM 1366 O O . GLY A 1 180 ? 13.597 -17.132 -11.002 1.00 91.12 180 GLY A O 1
ATOM 1367 N N . PRO A 1 181 ? 13.476 -19.362 -11.230 1.00 89.94 181 PRO A N 1
ATOM 1368 C CA . PRO A 1 181 ? 12.563 -19.545 -10.107 1.00 89.94 181 PRO A CA 1
ATOM 1369 C C . PRO A 1 181 ? 13.217 -19.199 -8.758 1.00 89.94 181 PRO A C 1
ATOM 1371 O O . PRO A 1 181 ? 12.532 -18.649 -7.894 1.00 89.94 181 PRO A O 1
ATOM 1374 N N . GLU A 1 182 ? 14.522 -19.444 -8.577 1.00 88.19 182 GLU A N 1
ATOM 1375 C CA . GLU A 1 182 ? 15.257 -19.012 -7.381 1.00 88.19 182 GLU A CA 1
ATOM 1376 C C . GLU A 1 182 ? 15.239 -17.489 -7.195 1.00 88.19 182 GLU A C 1
ATOM 1378 O O . GLU A 1 182 ? 14.945 -17.011 -6.097 1.00 88.19 182 GLU A O 1
ATOM 1383 N N . ASP A 1 183 ? 15.443 -16.726 -8.271 1.00 89.06 183 ASP A N 1
ATOM 1384 C CA . ASP A 1 183 ? 15.432 -15.264 -8.223 1.00 89.06 183 ASP A CA 1
ATOM 1385 C C . ASP A 1 183 ? 14.039 -14.739 -7.880 1.00 89.06 183 ASP A C 1
ATOM 1387 O O . ASP A 1 183 ? 13.900 -13.807 -7.093 1.00 89.06 183 ASP A O 1
ATOM 1391 N N . MET A 1 184 ? 12.982 -15.359 -8.420 1.00 91.44 184 MET A N 1
ATOM 1392 C CA . MET A 1 184 ? 11.597 -14.991 -8.101 1.00 91.44 184 MET A CA 1
ATOM 1393 C C . MET A 1 184 ? 11.285 -15.178 -6.615 1.00 91.44 184 MET A C 1
ATOM 1395 O O . MET A 1 184 ? 10.682 -14.301 -5.991 1.00 91.44 184 MET A O 1
ATOM 1399 N N . ILE A 1 185 ? 11.714 -16.301 -6.032 1.00 91.44 185 ILE A N 1
ATOM 1400 C CA . ILE A 1 185 ? 11.547 -16.573 -4.600 1.00 91.44 185 ILE A CA 1
ATOM 1401 C C . ILE A 1 185 ? 12.387 -15.587 -3.775 1.00 91.44 185 ILE A C 1
ATOM 1403 O O . ILE A 1 185 ? 11.895 -15.041 -2.783 1.00 91.44 185 ILE A O 1
ATOM 1407 N N . GLY A 1 186 ? 13.621 -15.304 -4.199 1.00 90.06 186 GLY A N 1
ATOM 1408 C CA . GLY A 1 186 ? 14.503 -14.315 -3.576 1.00 90.06 186 GLY A CA 1
ATOM 1409 C C . GLY A 1 186 ? 13.900 -12.908 -3.567 1.00 90.06 186 GLY A C 1
ATOM 1410 O O . GLY A 1 186 ? 13.837 -12.266 -2.516 1.00 90.06 186 GLY A O 1
ATOM 1411 N N . ILE A 1 187 ? 13.371 -12.449 -4.705 1.00 91.75 187 ILE A N 1
ATOM 1412 C CA . ILE A 1 187 ? 12.653 -11.174 -4.825 1.00 91.75 187 ILE A CA 1
ATOM 1413 C C . ILE A 1 187 ? 11.436 -11.170 -3.899 1.00 91.75 187 ILE A C 1
ATOM 1415 O O . ILE A 1 187 ? 11.279 -10.228 -3.122 1.00 91.75 187 ILE A O 1
ATOM 1419 N N . GLY A 1 188 ? 10.594 -12.205 -3.932 1.00 91.00 188 GLY A N 1
ATOM 1420 C CA . GLY A 1 188 ? 9.378 -12.269 -3.118 1.00 91.00 188 GLY A CA 1
ATOM 1421 C C . GLY A 1 188 ? 9.660 -12.219 -1.615 1.00 91.00 188 GLY A C 1
ATOM 1422 O O . GLY A 1 188 ? 9.089 -11.396 -0.901 1.00 91.00 188 GLY A O 1
ATOM 1423 N N . THR A 1 189 ? 10.587 -13.048 -1.135 1.00 89.31 189 THR A N 1
ATOM 1424 C CA . THR A 1 189 ? 10.957 -13.122 0.288 1.00 89.31 189 THR A CA 1
ATOM 1425 C C . THR A 1 189 ? 11.629 -11.841 0.773 1.00 89.31 189 THR A C 1
ATOM 1427 O O . THR A 1 189 ? 11.217 -11.278 1.787 1.00 89.31 189 THR A O 1
ATOM 1430 N N . THR A 1 190 ? 12.602 -11.314 0.026 1.00 87.88 190 THR A N 1
ATOM 1431 C CA . THR A 1 190 ? 13.292 -10.068 0.395 1.00 87.88 190 THR A CA 1
ATOM 1432 C C . THR A 1 190 ? 12.318 -8.892 0.400 1.00 87.88 190 THR A C 1
ATOM 1434 O O . THR A 1 190 ? 12.346 -8.070 1.315 1.00 87.88 190 THR A O 1
ATOM 1437 N N . THR A 1 191 ? 11.405 -8.833 -0.576 1.00 88.69 191 THR A N 1
ATOM 1438 C CA . THR A 1 191 ? 10.390 -7.775 -0.628 1.00 88.69 191 THR A CA 1
ATOM 1439 C C . THR A 1 191 ? 9.398 -7.889 0.527 1.00 88.69 191 THR A C 1
ATOM 1441 O O . THR A 1 191 ? 9.047 -6.871 1.123 1.00 88.69 191 THR A O 1
ATOM 1444 N N . LEU A 1 192 ? 8.987 -9.107 0.891 1.00 86.56 192 LEU A N 1
ATOM 1445 C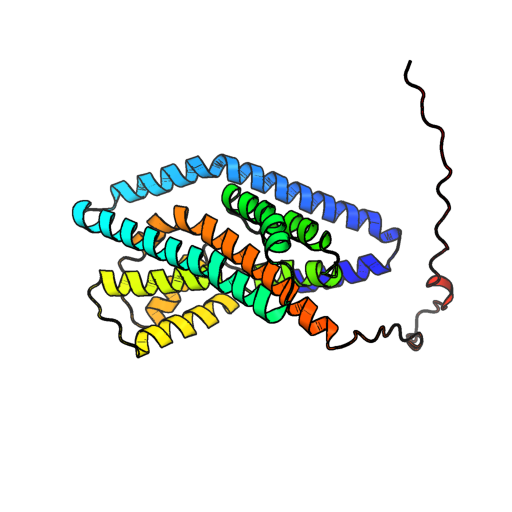 CA . LEU A 1 192 ? 8.122 -9.351 2.044 1.00 86.56 192 LEU A CA 1
ATOM 1446 C C . LEU A 1 192 ? 8.758 -8.799 3.325 1.00 86.56 192 LEU A C 1
ATOM 1448 O O . LEU A 1 192 ? 8.157 -7.949 3.983 1.00 86.56 192 LEU A O 1
ATOM 1452 N N . PHE A 1 193 ? 9.993 -9.199 3.639 1.00 84.06 193 PHE A N 1
ATOM 1453 C CA . PHE A 1 193 ? 10.692 -8.715 4.833 1.00 84.06 193 PHE A CA 1
ATOM 1454 C C . PHE A 1 193 ? 10.927 -7.204 4.800 1.00 84.06 193 PHE A C 1
ATOM 1456 O O . PHE A 1 193 ? 10.704 -6.515 5.798 1.00 84.06 193 PHE A O 1
ATOM 1463 N N . ALA A 1 194 ? 11.317 -6.665 3.645 1.00 80.94 194 ALA A N 1
ATOM 1464 C CA . ALA A 1 194 ? 11.539 -5.235 3.508 1.00 80.94 194 ALA A CA 1
ATOM 1465 C C . ALA A 1 194 ? 10.243 -4.424 3.674 1.00 80.94 194 ALA A C 1
ATOM 1467 O O . ALA A 1 194 ? 10.282 -3.328 4.224 1.00 80.94 194 ALA A O 1
ATOM 1468 N N . SER A 1 195 ? 9.090 -4.963 3.263 1.00 79.69 195 SER A N 1
ATOM 1469 C CA . SER A 1 195 ? 7.789 -4.298 3.412 1.00 79.69 195 SER A CA 1
ATOM 1470 C C . SER A 1 195 ? 7.293 -4.213 4.860 1.00 79.69 195 SER A C 1
ATOM 1472 O O . SER A 1 195 ? 6.545 -3.290 5.172 1.00 79.69 195 SER A O 1
ATOM 1474 N N . LEU A 1 196 ? 7.753 -5.114 5.738 1.00 76.31 196 LEU A N 1
ATOM 1475 C CA . LEU A 1 196 ? 7.499 -5.069 7.185 1.00 76.31 196 LEU A CA 1
ATOM 1476 C C . LEU A 1 196 ? 8.441 -4.084 7.902 1.00 76.31 196 LEU A C 1
ATOM 1478 O O . LEU A 1 196 ? 8.058 -3.438 8.875 1.00 76.31 196 LEU A O 1
ATOM 1482 N N . GLY A 1 197 ? 9.687 -3.971 7.424 1.00 57.75 197 GLY A N 1
ATOM 1483 C CA . GLY A 1 197 ? 10.738 -3.130 8.014 1.00 57.75 197 GLY A CA 1
ATOM 1484 C C . GLY A 1 197 ? 10.808 -1.691 7.484 1.00 57.75 197 GLY A C 1
ATOM 1485 O O . GLY A 1 197 ? 11.442 -0.840 8.103 1.00 57.75 197 GLY A O 1
ATOM 1486 N N . ALA A 1 198 ? 10.143 -1.388 6.366 1.00 55.69 198 ALA A N 1
ATOM 1487 C CA . ALA A 1 198 ? 10.116 -0.068 5.721 1.00 55.69 198 ALA A CA 1
ATOM 1488 C C . ALA A 1 198 ? 9.349 1.017 6.506 1.00 55.69 198 ALA A C 1
ATOM 1490 O O . ALA A 1 198 ? 9.253 2.169 6.068 1.00 55.69 198 ALA A O 1
ATOM 1491 N N . ALA A 1 199 ? 8.820 0.665 7.678 1.00 47.41 199 ALA A N 1
ATOM 1492 C CA . ALA A 1 199 ? 8.157 1.553 8.612 1.00 47.41 199 ALA A CA 1
ATOM 1493 C C . ALA A 1 199 ? 9.086 2.707 9.038 1.00 47.41 199 ALA A C 1
ATOM 1495 O O . ALA A 1 199 ? 9.773 2.582 10.048 1.00 47.41 199 ALA A O 1
ATOM 1496 N N . SER A 1 200 ? 9.117 3.830 8.298 1.00 43.69 200 SER A N 1
ATOM 1497 C CA . SER A 1 200 ? 9.305 5.229 8.773 1.00 43.69 200 SER A CA 1
ATOM 1498 C C . SER A 1 200 ? 10.059 6.171 7.807 1.00 43.69 200 SER A C 1
ATOM 1500 O O . SER A 1 200 ? 10.231 7.334 8.167 1.00 43.69 200 SER A O 1
ATOM 1502 N N . ILE A 1 201 ? 10.523 5.752 6.619 1.00 43.78 201 ILE A N 1
ATOM 1503 C CA . ILE A 1 201 ? 11.363 6.628 5.765 1.00 43.78 201 ILE A CA 1
ATOM 1504 C C . ILE A 1 201 ? 10.543 7.261 4.612 1.00 43.78 201 ILE A C 1
ATOM 1506 O O . ILE A 1 201 ? 9.967 6.530 3.803 1.00 43.78 201 ILE A O 1
ATOM 1510 N N . PRO A 1 202 ? 10.483 8.606 4.479 1.00 38.44 202 PRO A N 1
ATOM 1511 C CA . PRO A 1 202 ? 9.937 9.274 3.289 1.00 38.44 202 PRO A CA 1
ATOM 1512 C C . PRO A 1 202 ? 10.681 8.828 2.016 1.00 38.44 202 PRO A C 1
ATOM 1514 O O . PRO A 1 202 ? 11.899 8.691 2.043 1.00 38.44 202 PRO A O 1
ATOM 1517 N N . ASN A 1 203 ? 9.978 8.595 0.900 1.00 49.47 203 ASN A N 1
ATOM 1518 C CA . ASN A 1 203 ? 10.526 7.971 -0.326 1.00 49.47 203 ASN A CA 1
ATOM 1519 C C . ASN A 1 203 ? 11.071 6.535 -0.142 1.00 49.47 203 ASN A C 1
ATOM 1521 O O . ASN A 1 203 ? 11.928 6.086 -0.907 1.00 49.47 203 ASN A O 1
ATOM 1525 N N . SER A 1 204 ? 10.564 5.789 0.849 1.00 59.47 204 SER A N 1
ATOM 1526 C CA . SER A 1 204 ? 11.020 4.425 1.154 1.00 59.47 204 SER A CA 1
ATOM 1527 C C . SER A 1 204 ? 10.961 3.460 -0.034 1.00 59.47 204 SER A C 1
ATOM 1529 O O . SER A 1 204 ? 11.843 2.617 -0.126 1.00 59.47 204 SER A O 1
ATOM 1531 N N . SER A 1 205 ? 10.007 3.576 -0.963 1.00 68.06 205 SER A N 1
ATOM 1532 C CA . SER A 1 205 ? 9.846 2.612 -2.067 1.00 68.06 205 SER A CA 1
ATOM 1533 C C . SER A 1 205 ? 11.106 2.453 -2.929 1.00 68.06 205 SER A C 1
ATOM 1535 O O . SER A 1 205 ? 11.485 1.332 -3.264 1.00 68.06 205 SER A O 1
ATOM 1537 N N . VAL A 1 206 ? 11.794 3.555 -3.242 1.00 72.62 206 VAL A N 1
ATOM 1538 C CA . VAL A 1 206 ? 13.013 3.552 -4.070 1.00 72.62 206 VAL A CA 1
ATOM 1539 C C . VAL A 1 206 ? 14.209 3.004 -3.298 1.00 72.62 206 VAL A C 1
ATOM 1541 O O . VAL A 1 206 ? 15.000 2.240 -3.845 1.00 72.62 206 VAL A O 1
ATOM 1544 N N . LEU A 1 207 ? 14.341 3.369 -2.021 1.00 75.00 207 LEU A N 1
ATOM 1545 C CA . LEU A 1 207 ? 15.405 2.855 -1.155 1.00 75.00 207 LEU A CA 1
ATOM 1546 C C . LEU A 1 207 ? 15.241 1.354 -0.911 1.00 75.00 207 LEU A C 1
ATOM 1548 O O . LEU A 1 207 ? 16.215 0.610 -0.979 1.00 75.00 207 LEU A O 1
ATOM 1552 N N . THR A 1 208 ? 14.006 0.908 -0.693 1.00 80.50 208 THR A N 1
ATOM 1553 C CA . THR A 1 208 ? 13.656 -0.503 -0.549 1.00 80.50 208 THR A CA 1
ATOM 1554 C C . THR A 1 208 ? 13.963 -1.275 -1.829 1.00 80.50 208 THR A C 1
ATOM 1556 O O . THR A 1 208 ? 14.588 -2.330 -1.762 1.00 80.50 208 THR A O 1
ATOM 1559 N N . LEU A 1 209 ? 13.618 -0.729 -2.999 1.00 86.00 209 LEU A N 1
ATOM 1560 C CA . LEU A 1 209 ? 13.997 -1.321 -4.281 1.00 86.00 209 LEU A CA 1
ATOM 1561 C C . LEU A 1 209 ? 15.522 -1.413 -4.434 1.00 86.00 209 LEU A C 1
ATOM 1563 O O . LEU A 1 209 ? 16.034 -2.470 -4.782 1.00 86.00 209 LEU A O 1
ATOM 1567 N N . LEU A 1 210 ? 16.262 -0.342 -4.132 1.00 84.12 210 LEU A N 1
ATOM 1568 C CA . LEU A 1 210 ? 17.725 -0.347 -4.209 1.00 84.12 210 LEU A CA 1
ATOM 1569 C C . LEU A 1 210 ? 18.348 -1.391 -3.274 1.00 84.12 210 LEU A C 1
ATOM 1571 O O . LEU A 1 210 ? 19.318 -2.046 -3.654 1.00 84.12 210 LEU A O 1
ATOM 1575 N N . MET A 1 211 ? 17.802 -1.541 -2.066 1.00 83.19 211 MET A N 1
ATOM 1576 C CA . MET A 1 211 ? 18.222 -2.565 -1.115 1.00 83.19 211 MET A CA 1
ATOM 1577 C C . MET A 1 211 ? 18.022 -3.962 -1.707 1.00 83.19 211 ME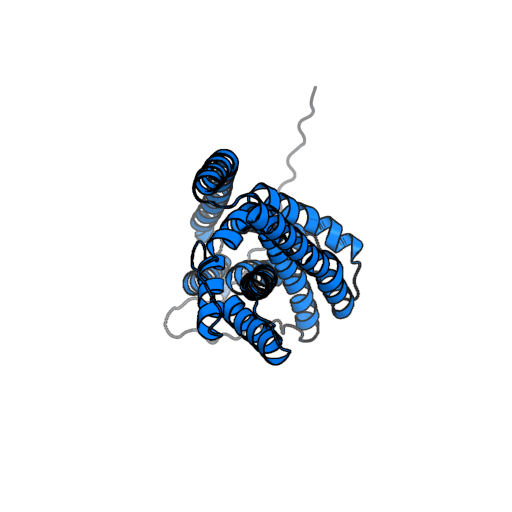T A C 1
ATOM 1579 O O . MET A 1 211 ? 18.981 -4.720 -1.759 1.00 83.19 211 MET A O 1
ATOM 1583 N N . ILE A 1 212 ? 16.830 -4.268 -2.228 1.00 85.62 212 ILE A N 1
ATOM 1584 C CA . ILE A 1 212 ? 16.521 -5.575 -2.831 1.00 85.62 212 ILE A CA 1
ATOM 1585 C C . ILE A 1 212 ? 17.439 -5.869 -4.019 1.00 85.62 212 ILE A C 1
ATOM 1587 O O . ILE A 1 212 ? 18.006 -6.955 -4.093 1.00 85.62 212 ILE A O 1
ATOM 1591 N N . LEU A 1 213 ? 17.644 -4.894 -4.912 1.00 87.06 213 LEU A N 1
ATOM 1592 C CA . LEU A 1 213 ? 18.543 -5.061 -6.055 1.00 87.06 213 LEU A CA 1
ATOM 1593 C C . LEU A 1 213 ? 19.972 -5.367 -5.600 1.00 87.06 213 LEU A C 1
ATOM 1595 O O . LEU A 1 213 ? 20.614 -6.236 -6.168 1.00 87.06 213 LEU A O 1
ATOM 1599 N N . ARG A 1 214 ? 20.474 -4.696 -4.557 1.00 86.94 214 ARG A N 1
ATOM 1600 C CA . ARG A 1 214 ? 21.816 -4.971 -4.021 1.00 86.94 214 ARG A CA 1
ATOM 1601 C C . ARG A 1 214 ? 21.908 -6.329 -3.336 1.00 86.94 214 ARG A C 1
ATOM 1603 O O . ARG A 1 214 ? 22.912 -7.005 -3.506 1.00 86.94 214 ARG A O 1
ATOM 1610 N N . THR A 1 215 ? 20.887 -6.715 -2.575 1.00 84.12 215 THR A N 1
ATOM 1611 C CA . THR A 1 215 ? 20.837 -8.012 -1.886 1.00 84.12 215 THR A CA 1
ATOM 1612 C C . THR A 1 215 ? 20.827 -9.180 -2.868 1.00 84.12 215 THR A C 1
ATOM 1614 O O . THR A 1 215 ? 21.396 -10.221 -2.567 1.00 84.12 215 THR A O 1
ATOM 1617 N N . LEU A 1 216 ? 20.209 -8.998 -4.034 1.00 84.88 216 LEU A N 1
ATOM 1618 C CA . LEU A 1 216 ? 20.119 -10.009 -5.090 1.00 84.88 216 LEU A CA 1
ATOM 1619 C C . LEU A 1 216 ? 21.150 -9.799 -6.210 1.00 84.88 216 LEU A C 1
ATOM 1621 O O . LEU A 1 216 ? 21.025 -10.397 -7.271 1.00 84.88 216 LEU A O 1
ATOM 1625 N N . GLU A 1 217 ? 22.128 -8.912 -6.000 1.00 85.19 217 GLU A N 1
ATOM 1626 C CA . GLU A 1 217 ? 23.188 -8.579 -6.966 1.00 85.19 217 GLU A CA 1
ATOM 1627 C C . GLU A 1 217 ? 22.676 -8.153 -8.361 1.00 85.19 217 GLU A C 1
ATOM 1629 O O . GLU A 1 217 ? 23.371 -8.253 -9.373 1.00 85.19 217 GLU A O 1
ATOM 1634 N N . LEU A 1 218 ? 21.462 -7.602 -8.417 1.00 84.75 218 LEU A N 1
ATOM 1635 C CA . LEU A 1 218 ? 20.828 -7.122 -9.637 1.00 84.75 218 LEU A CA 1
ATOM 1636 C C . LEU A 1 218 ? 21.322 -5.712 -10.030 1.00 84.75 218 LEU A C 1
ATOM 1638 O O . LEU A 1 218 ? 21.576 -4.857 -9.169 1.00 84.75 218 LEU A O 1
ATOM 1642 N N . PRO A 1 219 ? 21.400 -5.405 -11.340 1.00 82.81 219 PRO A N 1
ATOM 1643 C CA . PRO A 1 219 ? 21.766 -4.084 -11.834 1.00 82.81 219 PRO A CA 1
ATOM 1644 C C . PRO A 1 219 ? 20.814 -2.994 -11.325 1.00 82.81 219 PRO A C 1
ATOM 1646 O O . PRO A 1 219 ? 19.595 -3.110 -11.415 1.00 82.81 219 PRO A O 1
ATOM 1649 N N . ASN A 1 220 ? 21.378 -1.885 -10.844 1.00 81.19 220 ASN A N 1
ATOM 1650 C CA . ASN A 1 220 ? 20.626 -0.740 -10.308 1.00 81.19 220 ASN A CA 1
ATOM 1651 C C . ASN A 1 220 ? 20.829 0.561 -11.107 1.00 81.19 220 ASN A C 1
ATOM 1653 O O . ASN A 1 220 ? 20.371 1.626 -10.693 1.00 81.19 220 ASN A O 1
ATOM 1657 N N . LYS A 1 221 ? 21.497 0.470 -12.262 1.00 78.00 221 LYS A N 1
ATOM 1658 C CA . LYS A 1 221 ? 21.876 1.605 -13.119 1.00 78.00 221 LYS A CA 1
ATOM 1659 C C . LYS A 1 221 ? 20.651 2.350 -13.665 1.00 78.00 221 LYS A C 1
ATOM 1661 O O . LYS A 1 221 ? 20.680 3.570 -13.792 1.00 78.00 221 LYS A O 1
ATOM 1666 N N . ASP A 1 222 ? 19.560 1.616 -13.883 1.00 82.25 222 ASP A N 1
ATOM 1667 C CA . ASP A 1 222 ? 18.329 2.113 -14.504 1.00 82.25 222 ASP A CA 1
ATOM 1668 C C . ASP A 1 222 ? 17.186 2.343 -13.504 1.00 82.25 222 ASP A C 1
ATOM 1670 O O . ASP A 1 222 ? 16.029 2.499 -13.894 1.00 82.25 222 ASP A O 1
ATOM 1674 N N . ILE A 1 223 ? 17.475 2.413 -12.197 1.00 81.56 223 ILE A N 1
ATOM 1675 C CA . ILE A 1 223 ? 16.452 2.664 -11.160 1.00 81.56 223 ILE A CA 1
ATOM 1676 C C . ILE A 1 223 ? 15.693 3.987 -11.384 1.00 81.56 223 ILE A C 1
ATOM 1678 O O . ILE A 1 223 ? 14.555 4.166 -10.947 1.00 81.56 223 ILE A O 1
ATOM 1682 N N . SER A 1 224 ? 16.308 4.917 -12.119 1.00 77.00 224 SER A N 1
ATOM 1683 C CA . SER A 1 224 ? 15.708 6.176 -12.551 1.00 77.00 224 SER A CA 1
ATOM 1684 C C . SER A 1 224 ? 14.469 5.983 -13.439 1.00 77.00 224 SER A C 1
ATOM 1686 O O . SER A 1 224 ? 13.585 6.843 -13.387 1.00 77.00 224 SER A O 1
ATOM 1688 N N . LEU A 1 225 ? 14.368 4.872 -14.185 1.00 78.06 225 LEU A N 1
ATOM 1689 C CA . LEU A 1 225 ? 13.204 4.512 -15.006 1.00 78.06 225 LEU A CA 1
ATOM 1690 C C . LEU A 1 225 ? 11.980 4.213 -14.139 1.00 78.06 225 LEU A C 1
ATOM 1692 O O . LEU A 1 225 ? 10.895 4.736 -14.386 1.00 78.06 225 LEU A O 1
ATOM 1696 N N . VAL A 1 226 ? 12.176 3.430 -13.076 1.00 82.75 226 VAL A N 1
ATOM 1697 C CA . VAL A 1 226 ? 11.120 3.093 -12.110 1.00 82.75 226 VAL A CA 1
ATOM 1698 C C . VAL A 1 226 ? 10.602 4.355 -11.428 1.00 82.75 226 VAL A C 1
ATOM 1700 O O . VAL A 1 226 ? 9.395 4.542 -11.291 1.00 82.75 226 VAL A O 1
ATOM 1703 N N . PHE A 1 227 ? 11.506 5.264 -11.063 1.00 76.88 227 PHE A N 1
ATOM 1704 C CA . PHE A 1 227 ? 11.136 6.530 -10.439 1.00 76.88 227 PHE A CA 1
ATOM 1705 C C . PHE A 1 227 ? 10.264 7.415 -11.340 1.00 76.88 227 PHE A C 1
ATOM 1707 O O . PHE A 1 227 ? 9.346 8.065 -10.851 1.00 76.88 227 PHE A O 1
ATOM 1714 N N . ALA A 1 228 ? 10.523 7.436 -12.652 1.00 75.25 228 ALA A N 1
ATOM 1715 C CA . ALA A 1 228 ? 9.715 8.216 -13.591 1.00 75.25 228 ALA A CA 1
ATOM 1716 C C . ALA A 1 228 ? 8.254 7.731 -13.642 1.00 75.25 228 ALA A C 1
ATOM 1718 O O . ALA A 1 228 ? 7.335 8.531 -13.805 1.00 75.25 228 ALA A O 1
ATOM 1719 N N . ALA A 1 229 ? 8.042 6.428 -13.459 1.00 78.38 229 ALA A N 1
ATOM 1720 C CA . ALA A 1 229 ? 6.724 5.806 -13.414 1.00 78.38 229 ALA A CA 1
ATOM 1721 C C . ALA A 1 229 ? 6.054 5.855 -12.025 1.00 78.38 229 ALA A C 1
ATOM 1723 O O . ALA A 1 229 ? 4.826 5.753 -11.942 1.00 78.38 229 ALA A O 1
ATOM 1724 N N . ASP A 1 230 ? 6.822 6.034 -10.940 1.00 78.94 230 ASP A N 1
ATOM 1725 C CA . ASP A 1 230 ? 6.305 5.970 -9.562 1.00 78.94 230 ASP A CA 1
ATOM 1726 C C . ASP A 1 230 ? 5.205 7.010 -9.313 1.00 78.94 230 ASP A C 1
ATOM 1728 O O . ASP A 1 230 ? 4.238 6.707 -8.628 1.00 78.94 230 ASP A O 1
ATOM 1732 N N . CYS A 1 231 ? 5.257 8.188 -9.946 1.00 71.31 231 CYS A N 1
ATOM 1733 C CA . CYS A 1 231 ? 4.217 9.215 -9.790 1.00 71.31 231 CYS A CA 1
ATOM 1734 C C . CYS A 1 231 ? 2.804 8.748 -10.161 1.00 71.31 231 CYS A C 1
ATOM 1736 O O . CYS A 1 231 ? 1.827 9.229 -9.585 1.00 71.31 231 CYS A O 1
ATOM 1738 N N . ILE A 1 232 ? 2.689 7.848 -11.139 1.00 76.31 232 ILE A N 1
ATOM 1739 C CA . ILE A 1 232 ? 1.398 7.312 -11.582 1.00 76.31 232 ILE A CA 1
ATOM 1740 C C . ILE A 1 232 ? 0.981 6.173 -10.651 1.00 76.31 232 ILE A C 1
ATOM 1742 O O . ILE A 1 232 ? -0.157 6.129 -10.186 1.00 76.31 232 ILE A O 1
ATOM 1746 N N . ILE A 1 233 ? 1.915 5.268 -10.358 1.00 87.31 233 ILE A N 1
ATOM 1747 C CA . ILE A 1 233 ? 1.660 4.030 -9.615 1.00 87.31 233 ILE A CA 1
ATOM 1748 C C . ILE A 1 233 ? 1.416 4.308 -8.122 1.00 87.31 233 ILE A C 1
ATOM 1750 O O . ILE A 1 233 ? 0.610 3.620 -7.493 1.00 87.31 233 ILE A O 1
ATOM 1754 N N . ASP A 1 234 ? 2.058 5.330 -7.551 1.00 84.94 234 ASP A N 1
ATOM 1755 C CA . ASP A 1 234 ? 2.033 5.639 -6.117 1.00 84.94 234 ASP A CA 1
ATOM 1756 C C . ASP A 1 234 ? 0.612 5.820 -5.567 1.00 84.94 234 ASP A C 1
ATOM 1758 O O . ASP A 1 234 ? 0.265 5.273 -4.521 1.00 84.94 234 ASP A O 1
ATOM 1762 N N . ARG A 1 235 ? -0.263 6.497 -6.315 1.00 86.56 235 ARG A N 1
ATOM 1763 C CA . ARG A 1 235 ? -1.657 6.729 -5.903 1.00 86.56 235 ARG A CA 1
ATOM 1764 C C . ARG A 1 235 ? -2.432 5.418 -5.745 1.00 86.56 235 ARG A C 1
ATOM 1766 O O . ARG A 1 235 ? -3.163 5.240 -4.771 1.00 86.56 235 ARG A O 1
ATOM 1773 N N . PHE A 1 236 ? -2.239 4.481 -6.672 1.00 90.19 236 PHE A N 1
ATOM 1774 C CA . PHE A 1 236 ? -2.873 3.161 -6.627 1.00 90.19 236 PHE A CA 1
ATOM 1775 C C . PHE A 1 236 ? -2.247 2.269 -5.556 1.00 90.19 236 PHE A C 1
ATOM 1777 O O . PHE A 1 236 ? -2.965 1.563 -4.851 1.00 90.19 236 PHE A O 1
ATOM 1784 N N . ARG A 1 237 ? -0.924 2.352 -5.373 1.00 90.31 237 ARG A N 1
ATOM 1785 C CA . ARG A 1 237 ? -0.200 1.696 -4.276 1.00 90.31 237 ARG A CA 1
ATOM 1786 C C . ARG A 1 237 ? -0.758 2.114 -2.916 1.00 90.31 237 ARG A C 1
ATOM 1788 O O . ARG A 1 237 ? -1.019 1.269 -2.063 1.00 90.31 237 ARG A O 1
ATOM 1795 N N . ILE A 1 238 ? -0.959 3.413 -2.715 1.00 88.25 238 ILE A N 1
ATOM 1796 C CA . ILE A 1 238 ? -1.537 3.982 -1.496 1.00 88.25 238 ILE A CA 1
ATOM 1797 C C . ILE A 1 238 ? -2.959 3.462 -1.264 1.00 88.25 238 ILE A C 1
ATOM 1799 O O . ILE A 1 238 ? -3.261 3.012 -0.158 1.00 88.25 238 ILE A O 1
ATOM 1803 N N . ALA A 1 239 ? -3.800 3.454 -2.300 1.00 90.94 239 ALA A N 1
ATOM 1804 C CA . ALA A 1 239 ? -5.159 2.926 -2.210 1.00 90.94 239 ALA A CA 1
ATOM 1805 C C . ALA A 1 239 ? -5.188 1.424 -1.876 1.00 90.94 239 ALA A C 1
ATOM 1807 O O . ALA A 1 239 ? -5.956 1.004 -1.013 1.00 90.94 239 ALA A O 1
ATOM 1808 N N . ALA A 1 240 ? -4.322 0.621 -2.500 1.00 93.12 240 ALA A N 1
ATOM 1809 C CA . ALA A 1 240 ? -4.207 -0.812 -2.228 1.00 93.12 240 ALA A CA 1
ATOM 1810 C C . ALA A 1 240 ? -3.730 -1.103 -0.795 1.00 93.12 240 ALA A C 1
ATOM 1812 O O . ALA A 1 240 ? -4.205 -2.049 -0.168 1.00 93.12 240 ALA A O 1
ATOM 1813 N N . ASN A 1 241 ? -2.831 -0.277 -0.249 1.00 91.94 241 ASN A N 1
ATOM 1814 C CA . ASN A 1 241 ? -2.411 -0.372 1.152 1.00 91.94 241 ASN A CA 1
ATOM 1815 C C . ASN A 1 241 ? -3.584 -0.101 2.107 1.00 91.94 241 ASN A C 1
ATOM 1817 O O . ASN A 1 241 ? -3.845 -0.921 2.976 1.00 91.94 241 ASN A O 1
ATOM 1821 N N . ILE A 1 242 ? -4.355 0.971 1.891 1.00 91.94 242 ILE A N 1
ATOM 1822 C CA . ILE A 1 242 ? -5.540 1.275 2.723 1.00 91.94 242 ILE A CA 1
ATOM 1823 C C . ILE A 1 242 ? -6.568 0.150 2.655 1.00 91.94 242 ILE A C 1
ATOM 1825 O O . ILE A 1 242 ? -7.173 -0.216 3.663 1.00 91.94 242 ILE A O 1
ATOM 1829 N N . PHE A 1 243 ? -6.770 -0.409 1.463 1.00 94.56 243 PHE A N 1
ATOM 1830 C CA . PHE A 1 243 ? -7.681 -1.528 1.297 1.00 94.56 243 PHE A CA 1
ATOM 1831 C C . PHE A 1 243 ? -7.176 -2.783 2.021 1.00 94.56 243 PHE A C 1
ATOM 1833 O O . PHE A 1 243 ? -7.963 -3.478 2.657 1.00 94.56 243 PHE A O 1
ATOM 1840 N N . THR A 1 244 ? -5.861 -3.024 2.008 1.00 94.25 244 THR A N 1
ATOM 1841 C CA . THR A 1 244 ? -5.229 -4.092 2.797 1.00 94.25 244 THR A CA 1
ATOM 1842 C C . THR A 1 244 ? -5.468 -3.890 4.292 1.00 94.25 244 THR A C 1
ATOM 1844 O O . THR A 1 244 ? -5.887 -4.831 4.957 1.00 94.25 244 THR A O 1
ATOM 1847 N N . ASP A 1 245 ? -5.266 -2.675 4.811 1.00 92.94 245 ASP A N 1
ATOM 1848 C CA . ASP A 1 245 ? -5.485 -2.356 6.229 1.00 92.94 245 ASP A CA 1
ATOM 1849 C C . ASP A 1 245 ? -6.954 -2.584 6.623 1.00 92.94 245 ASP A C 1
ATOM 1851 O O . ASP A 1 245 ? -7.243 -3.200 7.648 1.00 92.94 245 ASP A O 1
ATOM 1855 N N . SER A 1 246 ? -7.885 -2.182 5.752 1.00 94.12 246 SER A N 1
ATOM 1856 C CA . SER A 1 246 ? -9.329 -2.377 5.945 1.00 94.12 246 SER A CA 1
ATOM 1857 C C . SER A 1 246 ? -9.711 -3.862 5.994 1.00 94.12 246 SER A C 1
ATOM 1859 O O . SER A 1 246 ? -10.479 -4.287 6.858 1.00 94.12 246 SER A O 1
ATOM 1861 N N . VAL A 1 247 ? -9.168 -4.677 5.078 1.00 94.62 247 VAL A N 1
ATOM 1862 C CA . VAL A 1 247 ? -9.365 -6.138 5.093 1.00 94.62 247 VAL A CA 1
ATOM 1863 C C . VAL A 1 247 ? -8.723 -6.743 6.340 1.00 94.62 247 VAL A C 1
ATOM 1865 O O . VAL A 1 247 ? -9.329 -7.603 6.974 1.00 94.62 247 VAL A O 1
ATOM 1868 N N . GLY A 1 248 ? -7.544 -6.260 6.734 1.00 93.25 248 GLY A N 1
ATOM 1869 C CA . GLY A 1 248 ? -6.846 -6.659 7.952 1.00 93.25 248 GLY A CA 1
ATOM 1870 C C . GLY A 1 248 ? -7.694 -6.454 9.205 1.00 93.25 248 GLY A C 1
ATOM 1871 O O . GLY A 1 248 ? -7.826 -7.385 9.996 1.00 93.25 248 GLY A O 1
ATOM 1872 N N . SER A 1 249 ? -8.352 -5.300 9.355 1.00 93.31 249 SER A N 1
ATOM 1873 C CA . SER A 1 249 ? -9.286 -5.051 10.463 1.00 93.31 249 SER A CA 1
ATOM 1874 C C . SER A 1 249 ? -10.420 -6.075 10.510 1.00 93.31 249 SER A C 1
ATOM 1876 O O . SER A 1 249 ? -10.742 -6.585 11.581 1.00 93.31 249 SER A O 1
ATOM 1878 N N . ALA A 1 250 ? -10.992 -6.433 9.357 1.00 93.06 250 ALA A N 1
ATOM 1879 C CA . ALA A 1 250 ? -12.060 -7.426 9.288 1.00 93.06 250 ALA A CA 1
ATOM 1880 C C . ALA A 1 250 ? -11.584 -8.857 9.579 1.00 93.06 250 ALA A C 1
ATOM 1882 O O . ALA A 1 250 ? -12.307 -9.640 10.198 1.00 93.06 250 ALA A O 1
ATOM 1883 N N . VAL A 1 251 ? -10.364 -9.196 9.161 1.00 93.06 251 VAL A N 1
ATOM 1884 C CA . VAL A 1 251 ? -9.725 -10.478 9.470 1.00 93.06 251 VAL A CA 1
ATOM 1885 C C . VAL A 1 251 ? -9.448 -10.581 10.969 1.00 93.06 251 VAL A C 1
ATOM 1887 O O . VAL A 1 251 ? -9.874 -11.553 11.589 1.00 93.06 251 VAL A O 1
ATOM 1890 N N . VAL A 1 252 ? -8.815 -9.568 11.571 1.00 92.25 252 VAL A N 1
ATOM 1891 C CA . VAL A 1 252 ? -8.542 -9.524 13.018 1.00 92.25 252 VAL A CA 1
ATOM 1892 C C . VAL A 1 252 ? -9.841 -9.630 13.808 1.00 92.25 252 VAL A C 1
ATOM 1894 O O . VAL A 1 252 ? -9.939 -10.476 14.686 1.00 92.25 252 VAL A O 1
ATOM 1897 N N . GLN A 1 253 ? -10.877 -8.874 13.433 1.00 91.38 253 GLN A N 1
ATOM 1898 C CA . GLN A 1 253 ? -12.196 -8.966 14.059 1.00 91.38 253 GLN A CA 1
ATOM 1899 C C . GLN A 1 253 ? -12.772 -10.387 14.049 1.00 91.38 253 GLN A C 1
ATOM 1901 O O . GLN A 1 253 ? -13.425 -10.789 15.014 1.00 91.38 253 GLN A O 1
ATOM 1906 N N . GLN A 1 254 ? -12.596 -11.132 12.956 1.00 90.12 254 GLN A N 1
ATOM 1907 C CA . GLN A 1 254 ? -13.098 -12.499 12.856 1.00 90.12 254 GLN A CA 1
ATOM 1908 C C . GLN A 1 254 ? -12.354 -13.436 13.816 1.00 90.12 254 GLN A C 1
ATOM 1910 O O . GLN A 1 254 ? -12.997 -14.280 14.435 1.00 90.12 254 GLN A O 1
ATOM 1915 N N . PHE A 1 255 ? -11.040 -13.265 13.979 1.00 88.50 255 PHE A N 1
ATOM 1916 C CA . PHE A 1 255 ? -10.247 -14.033 14.943 1.00 88.50 255 PHE A CA 1
ATOM 1917 C C . PHE A 1 255 ? -10.532 -13.623 16.395 1.00 88.50 255 PHE A C 1
ATOM 1919 O O . PHE A 1 255 ? -10.720 -14.494 17.236 1.00 88.50 255 PHE A O 1
ATOM 1926 N N . SER A 1 256 ? -10.706 -12.330 16.679 1.00 84.25 256 SER A N 1
ATOM 1927 C CA . SER A 1 256 ? -11.067 -11.825 18.014 1.00 84.25 256 SER A CA 1
ATOM 1928 C C . SER A 1 256 ? -12.483 -12.194 18.470 1.00 84.25 256 SER A C 1
ATOM 1930 O O . SER A 1 256 ? -12.825 -11.955 19.614 1.00 84.25 256 SER A O 1
ATOM 1932 N N . ARG A 1 257 ? -13.340 -12.746 17.601 1.00 73.12 257 ARG A N 1
ATOM 1933 C CA . ARG A 1 257 ? -14.627 -13.342 18.017 1.00 73.12 257 ARG A CA 1
ATOM 1934 C C . ARG A 1 257 ? -14.491 -14.803 18.449 1.00 73.12 257 ARG A C 1
ATOM 1936 O O . ARG A 1 257 ? -15.416 -15.331 19.057 1.00 73.12 257 ARG A O 1
ATOM 1943 N N . LEU A 1 258 ? -13.399 -15.469 18.068 1.00 61.91 258 LEU A N 1
ATOM 1944 C CA . LEU A 1 258 ? -13.141 -16.875 18.392 1.00 61.91 258 LEU A CA 1
ATOM 1945 C C . LEU A 1 258 ? -12.488 -17.030 19.770 1.00 61.91 258 LEU A C 1
ATOM 1947 O O . LEU A 1 258 ? -12.694 -18.048 20.422 1.00 61.91 258 LEU A O 1
ATOM 1951 N N . GLU A 1 259 ? -11.763 -16.010 20.217 1.00 58.72 259 GLU A N 1
ATOM 1952 C CA . GLU A 1 259 ? -11.384 -15.811 21.613 1.00 58.72 259 GLU A CA 1
ATOM 1953 C C . GLU A 1 259 ? -12.366 -14.798 22.196 1.00 58.72 259 GLU A C 1
ATOM 1955 O O . GLU A 1 259 ? -12.276 -13.624 21.839 1.00 58.72 259 GLU A O 1
ATOM 1960 N N . PRO A 1 260 ? -13.335 -15.205 23.039 1.00 47.97 260 PRO A N 1
ATOM 1961 C CA . PRO A 1 260 ? -14.092 -14.232 23.806 1.00 47.97 260 PRO A CA 1
ATOM 1962 C C . PRO A 1 260 ? -13.061 -13.370 24.522 1.00 47.97 260 PRO A C 1
ATOM 1964 O O . PRO A 1 260 ? -12.230 -13.897 25.263 1.00 47.97 260 PRO A O 1
ATOM 1967 N N . LEU A 1 261 ? -13.075 -12.066 24.261 1.00 52.31 261 LEU A N 1
ATOM 1968 C CA . LEU A 1 261 ? -12.432 -11.133 25.164 1.00 52.31 261 LEU A CA 1
ATOM 1969 C C . LEU A 1 261 ? -13.141 -11.374 26.492 1.00 52.31 261 LEU A C 1
ATOM 1971 O O . LEU A 1 261 ? -14.306 -11.010 26.637 1.00 52.31 261 LEU A O 1
ATOM 1975 N N . GLU A 1 262 ? -12.499 -12.100 27.409 1.00 45.38 262 GLU A N 1
ATOM 1976 C CA . GLU A 1 262 ? -12.926 -12.065 28.794 1.00 45.38 262 GLU A CA 1
ATOM 1977 C C . GLU A 1 262 ? -12.961 -10.580 29.129 1.00 45.38 262 GLU A C 1
ATOM 1979 O O . GLU A 1 262 ? -11.944 -9.885 29.033 1.00 45.38 262 GLU A O 1
ATOM 1984 N N . ASP A 1 263 ? -14.154 -10.077 29.433 1.00 44.53 263 ASP A N 1
ATOM 1985 C CA . ASP A 1 263 ? -14.323 -8.803 30.101 1.00 44.53 263 ASP A CA 1
ATOM 1986 C C . ASP A 1 263 ? -13.669 -8.957 31.478 1.00 44.53 263 ASP A C 1
ATOM 1988 O O . ASP A 1 263 ? -14.338 -9.075 32.500 1.00 44.53 263 ASP A O 1
ATOM 1992 N N . THR A 1 264 ? -12.336 -8.993 31.537 1.00 38.94 264 THR A N 1
ATOM 1993 C CA . THR A 1 264 ? -11.588 -8.820 32.773 1.00 38.94 264 THR A CA 1
ATOM 1994 C C . THR A 1 264 ? -11.642 -7.336 33.111 1.00 38.94 264 THR A C 1
ATOM 1996 O O . THR A 1 264 ? -10.636 -6.626 33.111 1.00 38.94 264 THR A O 1
ATOM 1999 N N . VAL A 1 265 ? -12.847 -6.854 33.406 1.00 42.25 265 VAL A N 1
ATOM 2000 C CA . VAL A 1 265 ? -13.013 -5.947 34.530 1.00 42.25 265 VAL A CA 1
ATOM 2001 C C . VAL A 1 265 ? -12.914 -6.850 35.754 1.00 42.25 265 VAL A C 1
ATOM 2003 O O . VAL A 1 265 ? -13.911 -7.262 36.336 1.00 42.25 265 VAL A O 1
ATOM 2006 N N . ASP A 1 266 ? -11.686 -7.244 36.088 1.00 31.88 266 ASP A N 1
ATOM 2007 C CA . ASP A 1 266 ? -11.437 -7.821 37.394 1.00 31.88 266 ASP A CA 1
ATOM 2008 C C . ASP A 1 266 ? -11.599 -6.661 38.385 1.00 31.88 266 ASP A C 1
ATOM 2010 O O . ASP A 1 266 ? -10.731 -5.795 38.510 1.00 31.88 266 ASP A O 1
ATOM 2014 N N . GLU A 1 267 ? -12.761 -6.603 39.041 1.00 41.50 267 GLU A N 1
ATOM 2015 C CA . GLU A 1 267 ? -13.090 -5.682 40.140 1.00 41.50 267 GLU A CA 1
ATO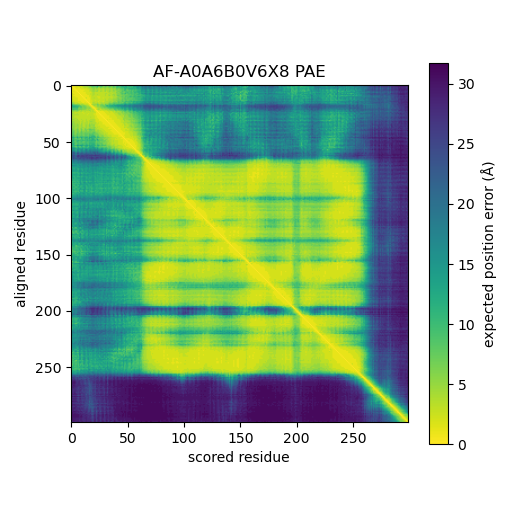M 2016 C C . GLU A 1 267 ? -12.141 -5.833 41.350 1.00 41.50 267 GLU A C 1
ATOM 2018 O O . GLU A 1 267 ? -12.329 -5.187 42.380 1.00 41.50 267 GLU A O 1
ATOM 2023 N N . SER A 1 268 ? -11.091 -6.648 41.245 1.00 34.94 268 SER A N 1
ATOM 2024 C CA . SER A 1 268 ? -10.113 -6.895 42.294 1.00 34.94 268 SER A CA 1
ATOM 2025 C C . SER A 1 268 ? -8.697 -6.433 41.925 1.00 34.94 268 SER A C 1
ATOM 2027 O O . SER A 1 268 ? -7.721 -7.149 42.115 1.00 34.94 268 SER A O 1
ATOM 2029 N N . VAL A 1 269 ? -8.527 -5.187 41.464 1.00 41.09 269 VAL A N 1
ATOM 2030 C CA . VAL A 1 269 ? -7.201 -4.543 41.566 1.00 41.09 269 VAL A CA 1
ATOM 2031 C C . VAL A 1 269 ? -6.911 -4.348 43.062 1.00 41.09 269 VAL A C 1
ATOM 2033 O O . VAL A 1 269 ? -7.597 -3.540 43.697 1.00 41.09 269 VAL A O 1
ATOM 2036 N N . PRO A 1 270 ? -5.941 -5.062 43.674 1.00 38.97 270 PRO A N 1
ATOM 2037 C CA . PRO A 1 270 ? -5.601 -4.814 45.066 1.00 38.97 270 PRO A CA 1
ATOM 2038 C C . PRO A 1 270 ? -5.137 -3.358 45.189 1.00 38.97 270 PRO A C 1
ATOM 2040 O O . PRO A 1 270 ? -4.429 -2.870 44.301 1.00 38.97 270 PRO A O 1
ATOM 2043 N N . PRO A 1 271 ? -5.535 -2.640 46.253 1.00 40.22 271 PRO A N 1
ATOM 2044 C CA . PRO A 1 271 ? -5.200 -1.233 46.393 1.00 40.22 271 PRO A CA 1
ATOM 2045 C C . PRO A 1 271 ? -3.684 -1.060 46.292 1.00 40.22 271 PRO A C 1
ATOM 2047 O O . PRO A 1 271 ? -2.927 -1.671 47.048 1.00 40.22 271 PRO A O 1
ATOM 2050 N N . LEU A 1 272 ? -3.248 -0.236 45.334 1.00 44.00 272 LEU A N 1
ATOM 2051 C CA . LEU A 1 272 ? -1.858 0.190 45.223 1.00 44.00 272 LEU A CA 1
ATOM 2052 C C . LEU A 1 272 ? -1.445 0.788 46.578 1.00 44.00 272 LEU A C 1
ATOM 2054 O O . LEU A 1 272 ? -2.066 1.759 47.026 1.00 44.00 272 LEU A O 1
ATOM 2058 N N . PRO A 1 273 ? -0.435 0.229 47.264 1.00 39.31 273 PRO A N 1
ATOM 2059 C CA . PRO A 1 273 ? -0.054 0.718 48.575 1.00 39.31 273 PRO A CA 1
ATOM 2060 C C . PRO A 1 273 ? 0.574 2.106 48.410 1.00 39.31 273 PRO A C 1
ATOM 2062 O O . PRO A 1 273 ? 1.678 2.233 47.886 1.00 39.31 273 PRO A O 1
ATOM 2065 N N . GLY A 1 274 ? -0.135 3.152 48.847 1.00 48.88 274 GLY A N 1
ATOM 2066 C CA . GLY A 1 274 ? 0.445 4.491 49.005 1.00 48.88 274 GLY A CA 1
ATOM 2067 C C . GLY A 1 274 ? -0.372 5.689 48.516 1.00 48.88 274 GLY A C 1
ATOM 2068 O O . GLY A 1 274 ? 0.024 6.811 48.813 1.00 48.88 274 GLY A O 1
ATOM 2069 N N . LEU A 1 275 ? -1.509 5.513 47.837 1.00 47.06 275 LEU A N 1
ATOM 2070 C CA . LEU A 1 275 ? -2.439 6.616 47.556 1.00 47.06 275 LEU A CA 1
ATOM 2071 C C . LEU A 1 275 ? -3.830 6.230 48.060 1.00 47.06 275 LEU A C 1
ATOM 2073 O O . LEU A 1 275 ? -4.468 5.356 47.489 1.00 47.06 275 LEU A O 1
ATOM 2077 N N . GLY A 1 276 ? -4.285 6.859 49.146 1.00 39.78 276 GLY A N 1
ATOM 2078 C CA . GLY A 1 276 ? -5.579 6.608 49.794 1.00 39.78 276 GLY A CA 1
ATOM 2079 C C . GLY A 1 276 ? -6.793 7.052 48.970 1.00 39.78 276 GLY A C 1
ATOM 2080 O O . GLY A 1 276 ? -7.574 7.876 49.431 1.00 39.78 276 GLY A O 1
ATOM 2081 N N . LEU A 1 277 ? -6.946 6.524 47.758 1.00 44.06 277 LEU A N 1
ATOM 2082 C CA . LEU A 1 277 ? -8.110 6.721 46.903 1.00 44.06 277 LEU A CA 1
ATOM 2083 C C . LEU A 1 277 ? -9.004 5.484 47.022 1.00 44.06 277 LEU A C 1
ATOM 2085 O O . LEU A 1 277 ? -8.640 4.393 46.589 1.00 44.06 277 LEU A O 1
ATOM 2089 N N . THR A 1 278 ? -10.151 5.649 47.678 1.00 41.06 278 THR A N 1
ATOM 2090 C CA . THR A 1 278 ? -11.164 4.602 47.835 1.00 41.06 278 THR A CA 1
ATOM 2091 C C . THR A 1 278 ? -11.958 4.400 46.542 1.00 41.06 278 THR A C 1
ATOM 2093 O O . THR A 1 278 ? -12.059 5.286 45.692 1.00 41.06 278 THR A O 1
ATOM 2096 N N . SER A 1 279 ? -12.550 3.213 46.417 1.00 43.47 279 SER A N 1
ATOM 2097 C CA . SER A 1 279 ? -13.324 2.693 45.280 1.00 43.47 279 SER A CA 1
ATOM 2098 C C . SER A 1 279 ? -14.557 3.515 44.867 1.00 43.47 279 SER A C 1
ATOM 2100 O O . SER A 1 279 ? -15.187 3.201 43.860 1.00 43.47 279 SER A O 1
ATOM 2102 N N . ASP A 1 280 ? -14.895 4.588 45.583 1.00 38.56 280 ASP A N 1
ATOM 2103 C CA . ASP A 1 280 ? -16.047 5.439 45.273 1.00 38.56 280 ASP A CA 1
ATOM 2104 C C . ASP A 1 280 ? -15.795 6.425 44.117 1.00 38.56 280 ASP A C 1
ATOM 2106 O O . ASP A 1 280 ? -16.750 6.897 43.503 1.00 38.56 280 ASP A O 1
ATOM 2110 N N . VAL A 1 281 ? -14.533 6.693 43.754 1.00 47.53 281 VAL A N 1
ATOM 2111 C CA . VAL A 1 281 ? -14.183 7.612 42.645 1.00 47.53 281 VAL A CA 1
ATOM 2112 C C . VAL A 1 281 ? -14.399 6.973 41.260 1.00 47.53 281 VAL A C 1
ATOM 2114 O O . VAL A 1 281 ? -14.526 7.677 40.263 1.00 47.53 281 VAL A O 1
ATOM 2117 N N . LEU A 1 282 ? -14.502 5.640 41.189 1.00 41.50 282 LEU A N 1
ATOM 2118 C CA . LEU A 1 282 ? -14.728 4.885 39.947 1.00 41.50 282 LEU A CA 1
ATOM 2119 C C . LEU A 1 282 ? -16.210 4.697 39.582 1.00 41.50 282 LEU A C 1
ATOM 2121 O O . LEU A 1 282 ? -16.512 4.122 38.536 1.00 41.50 282 LEU A O 1
ATOM 2125 N N . ARG A 1 283 ? -17.154 5.196 40.392 1.00 35.62 283 ARG A N 1
ATOM 2126 C CA . ARG A 1 283 ? -18.569 5.203 39.999 1.00 35.62 283 ARG A CA 1
ATOM 2127 C C . ARG A 1 283 ? -18.793 6.275 38.934 1.00 35.62 283 ARG A C 1
ATOM 2129 O O . ARG A 1 283 ? -18.840 7.463 39.239 1.00 35.62 283 ARG A O 1
ATOM 2136 N N . CYS A 1 284 ? -18.980 5.848 37.686 1.00 36.50 284 CYS A N 1
ATOM 2137 C CA . CYS A 1 284 ? -19.593 6.688 36.659 1.00 36.50 284 CYS A CA 1
ATOM 2138 C C . CYS A 1 284 ? -20.934 7.223 37.204 1.00 36.50 284 CYS A C 1
ATOM 2140 O O . CYS A 1 284 ? -21.777 6.411 37.603 1.00 36.50 284 CYS A O 1
ATOM 2142 N N . PRO A 1 285 ? -21.167 8.546 37.259 1.00 40.91 285 PRO A N 1
ATOM 2143 C CA . PRO A 1 285 ? -22.490 9.049 37.594 1.00 40.91 285 PRO A CA 1
ATOM 2144 C C . PRO A 1 285 ? -23.482 8.616 36.499 1.00 40.91 285 PRO A C 1
ATOM 2146 O O . PRO A 1 285 ? -23.109 8.575 35.322 1.00 40.91 285 PRO A O 1
ATOM 2149 N N . PRO A 1 286 ? -24.736 8.274 36.850 1.00 37.50 286 PRO A N 1
ATOM 2150 C CA . PRO A 1 286 ? -25.748 7.949 35.854 1.00 37.50 286 PRO A CA 1
ATOM 2151 C C . PRO A 1 286 ? -25.922 9.134 34.899 1.00 37.50 286 PRO A C 1
ATOM 2153 O O . PRO A 1 286 ? -25.882 10.291 35.322 1.00 37.50 286 PRO A O 1
ATOM 2156 N N . ALA A 1 287 ? -26.076 8.828 33.608 1.00 38.94 287 ALA A N 1
ATOM 2157 C CA . ALA A 1 287 ? -26.242 9.811 32.546 1.00 38.94 287 ALA A CA 1
ATOM 2158 C C . ALA A 1 287 ? -27.293 10.860 32.942 1.00 38.94 287 ALA A C 1
ATOM 2160 O O . ALA A 1 287 ? -28.450 10.525 33.194 1.00 38.94 287 ALA A O 1
ATOM 2161 N N . ALA A 1 288 ? -26.880 12.126 33.015 1.00 38.22 288 ALA A N 1
ATOM 2162 C CA . ALA A 1 288 ? -27.795 13.232 33.242 1.00 38.22 288 ALA A CA 1
ATOM 2163 C C . ALA A 1 288 ? -28.788 13.310 32.072 1.00 38.22 288 ALA A C 1
ATOM 2165 O O . ALA A 1 288 ? -28.383 13.415 30.912 1.00 38.22 288 ALA A O 1
ATOM 2166 N N . GLU A 1 289 ? -30.083 13.245 32.380 1.00 34.31 289 GLU A N 1
ATOM 2167 C CA . GLU A 1 289 ? -31.161 13.495 31.427 1.00 34.31 289 GLU A CA 1
ATOM 2168 C C . GLU A 1 289 ? -30.969 14.874 30.782 1.00 34.31 289 GLU A C 1
ATOM 2170 O O . GLU A 1 289 ? -30.933 15.904 31.457 1.00 34.31 289 GLU A O 1
ATOM 2175 N N . ILE A 1 290 ? -30.836 14.897 29.456 1.00 34.72 290 ILE A N 1
ATOM 2176 C CA . ILE A 1 290 ? -30.830 16.130 28.671 1.00 34.72 290 ILE A CA 1
ATOM 2177 C C . ILE A 1 290 ? -32.271 16.669 28.674 1.00 34.72 290 ILE A C 1
ATOM 2179 O O . ILE A 1 290 ? -33.160 15.985 28.158 1.00 34.72 290 ILE A O 1
ATOM 2183 N N . PRO A 1 291 ? -32.550 17.870 29.216 1.00 33.91 291 PRO A N 1
ATOM 2184 C CA . PRO A 1 291 ? -33.894 18.429 29.177 1.00 33.91 291 PRO A CA 1
ATOM 2185 C C . PRO A 1 291 ? -34.302 18.700 27.723 1.00 33.91 291 PRO A C 1
ATOM 2187 O O . PRO A 1 291 ? -33.602 19.393 26.981 1.00 33.91 291 PRO A O 1
ATOM 2190 N N . GLN A 1 292 ? -35.448 18.149 27.310 1.00 38.19 292 GLN A N 1
ATOM 2191 C CA . GLN A 1 292 ? -36.064 18.417 26.010 1.00 38.19 292 GLN A CA 1
ATOM 2192 C C . GLN A 1 292 ? -36.471 19.897 25.919 1.00 38.19 292 GLN A C 1
ATOM 2194 O O . GLN A 1 292 ? -37.548 20.298 26.354 1.00 38.19 292 GLN A O 1
ATOM 2199 N N . GLY A 1 293 ? -35.585 20.720 25.357 1.00 34.72 293 GLY A N 1
ATOM 2200 C CA . GLY A 1 293 ? -35.837 22.120 25.033 1.00 34.72 293 GLY A CA 1
ATOM 2201 C C . GLY A 1 293 ? -36.591 22.268 23.709 1.00 34.72 293 GLY A C 1
ATOM 2202 O O . GLY A 1 293 ? -36.125 21.837 22.658 1.00 34.72 293 GLY A O 1
ATOM 2203 N N . SER A 1 294 ? -37.766 22.887 23.796 1.00 35.81 294 SER A N 1
ATOM 2204 C CA . SER A 1 294 ? -38.667 23.383 22.746 1.00 35.81 294 SER A CA 1
ATOM 2205 C C . SER A 1 294 ? -38.056 23.702 21.369 1.00 35.81 294 SER A C 1
ATOM 2207 O O . SER A 1 294 ? -37.158 24.533 21.240 1.00 35.81 294 SER A O 1
ATOM 2209 N N . ARG A 1 295 ? -38.668 23.127 20.321 1.00 37.38 295 ARG A N 1
ATOM 2210 C CA . ARG A 1 295 ? -38.523 23.526 18.908 1.00 37.38 295 ARG A CA 1
ATOM 2211 C C . ARG A 1 295 ? -38.871 25.013 18.718 1.00 37.38 295 ARG A C 1
ATOM 2213 O O . ARG A 1 295 ? -39.953 25.410 19.154 1.00 37.38 295 ARG A O 1
ATOM 2220 N N . PRO A 1 296 ? -38.067 25.812 17.997 1.00 37.66 296 PRO A N 1
ATOM 2221 C CA . PRO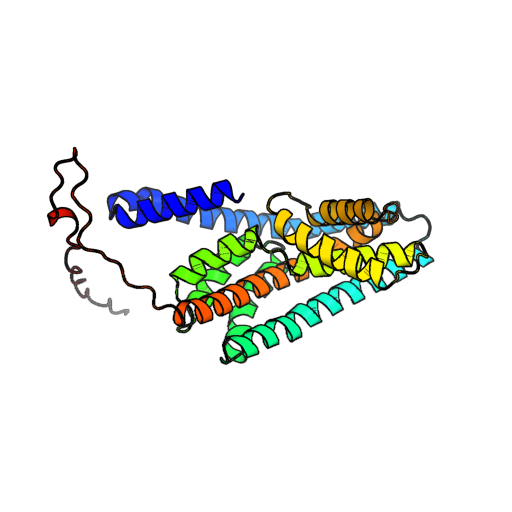 A 1 296 ? -38.530 27.093 17.491 1.00 37.66 296 PRO A CA 1
ATOM 2222 C C . PRO A 1 296 ? -39.381 26.877 16.230 1.00 37.66 296 PRO A C 1
ATOM 2224 O O . PRO A 1 296 ? -38.960 26.242 15.262 1.00 37.66 296 PRO A O 1
ATOM 2227 N N . VAL A 1 297 ? -40.607 27.392 16.287 1.00 41.44 297 VAL A N 1
ATOM 2228 C CA . VAL A 1 297 ? -41.533 27.551 15.162 1.00 41.44 297 VAL A CA 1
ATOM 2229 C C . VAL A 1 297 ? -40.950 28.604 14.221 1.00 41.44 297 VAL A C 1
ATOM 2231 O O . VAL A 1 297 ? -40.677 29.724 14.648 1.00 41.44 297 VAL A O 1
ATOM 2234 N N . VAL A 1 298 ? -40.750 28.243 12.956 1.00 47.75 298 VAL A N 1
ATOM 2235 C CA . VAL A 1 298 ? -40.416 29.194 11.890 1.00 47.75 298 VAL A CA 1
ATOM 2236 C C . VAL A 1 298 ? -41.735 29.711 11.316 1.00 47.75 298 VAL A C 1
ATOM 2238 O O . VAL A 1 298 ? -42.487 28.939 10.720 1.00 47.75 298 VAL A O 1
ATOM 2241 N N . HIS A 1 299 ? -42.014 30.992 11.556 1.00 44.44 299 HIS A N 1
ATOM 2242 C CA . HIS A 1 299 ? -42.883 31.818 10.719 1.00 44.44 299 HIS A CA 1
ATOM 2243 C C . HIS A 1 299 ? -42.020 32.551 9.694 1.00 44.44 299 HIS A C 1
ATOM 2245 O O . HIS A 1 299 ? -40.898 32.959 10.075 1.00 44.44 299 HIS A O 1
#

Solvent-accessible surface area (backbone atoms only — not comparable to full-atom values): 17072 Å² total; per-residue (Å²): 92,68,71,56,52,55,49,50,52,52,50,51,52,54,44,69,72,55,53,81,78,33,47,67,60,52,52,49,54,52,51,51,51,55,48,52,43,51,54,44,53,54,51,36,69,50,41,64,60,56,51,50,54,55,51,55,62,46,68,76,68,58,91,56,64,83,66,52,53,59,53,47,49,52,50,48,53,51,41,50,50,51,49,46,45,44,52,68,45,50,50,51,47,51,43,38,71,72,60,68,54,70,58,69,60,52,53,61,50,52,44,56,31,31,52,46,13,44,68,49,63,34,63,81,65,20,44,65,52,44,44,54,54,48,48,73,34,93,83,41,57,56,73,53,40,69,48,38,42,68,49,29,71,46,42,52,32,64,30,50,28,56,44,39,41,48,50,53,54,47,44,36,48,75,72,71,46,84,79,52,73,68,50,52,50,49,43,52,53,52,32,53,55,46,27,50,67,53,53,71,53,88,74,36,68,61,56,51,40,52,49,50,29,59,77,67,73,42,79,65,88,63,55,66,56,58,56,71,45,38,78,69,50,47,23,56,30,46,23,36,26,54,51,47,29,55,43,47,35,51,52,50,48,54,53,55,65,74,47,74,75,74,79,75,74,64,92,72,72,73,80,67,90,87,62,98,73,66,81,73,79,73,60,77,76,77,82,77,81,77,79,88,74,81,82,83,82,87,129

Mean predicted aligned error: 13.31 Å

Sequence (299 aa):
MLGILSVSILIGAVLSVTGTESNALLNLFIGLSNASVTVSHLIAWYSPVGIFFLVATRTTQVRDTGRVFPAILEYVFTALACLLLYGLVFLPALYAAVTRRSLRRFLRLTTSPMLKAVRSASRAVSMPETIEVLEEMEELEPRIVRFVIPVGANVSMSGTAVVVSVAAVFLARFNGLELGPEDMIGIGTTTLFASLGAASIPNSSVLTLLMILRTLELPNKDISLVFAADCIIDRFRIAANIFTDSVGSAVVQQFSRLEPLEDTVDESVPPLPGLGLTSDVLRCPPAAEIPQGSRPVVH

InterPro domains:
  IPR001991 Sodium:dicarboxylate symporter [PF00375] (1-254)
  IPR036458 Sodium:dicarboxylate symporter superfamily [G3DSA:1.10.3860.10] (1-262)
  IPR036458 Sodium:dicarboxylate symporter superfamily [SSF118215] (1-254)
  IPR050746 Dicarboxylate/Amino Acid:Cation Symporter [PTHR11958] (1-266)

pLDDT: mean 75.75, std 18.07, range [31.88, 95.94]

Nearest PDB structures (foldseek):
  8qrp-assembly1_B  TM=7.501E-01  e=4.270E-10  Homo sapiens
  8qro-assembly1_A  TM=7.503E-01  e=1.313E-09  Homo sapiens
  8qrq-assembly1_B  TM=7.472E-01  e=1.572E-09  Homo sapiens
  8oud-assembly1_C  TM=7.250E-01  e=1.148E-09  Homo sapiens
  8oui-assembly1_A  TM=7.313E-01  e=3.084E-09  Homo sapiens